Protein AF-A0A960Y9M5-F1 (afdb_monomer_lite)

pLDDT: mean 85.49, std 16.55, range [33.0, 98.75]

Sequence (368 aa):
DEAKAEQVAADAPTPAPTPEATPEPTPEPTPEPTPQPEPETDETADMLAEAVRQALADGDDARAEQSLAELVKHSPQHPAIPDLKLEQARRATNPMSAMPRYRSVVEDYPDSTAAPQALLELARLYFVQGNLTSTVSEARRVYERYPDAPQAAWARLLAGQAYAAMGRLTDASDAFAILVTTSADNDVVRRARVGLAEVRYQSKDPQGAAELYREVLEGEPEGIDLARVTYRLGQIHEELGDRAKAIRYYRTVAEKMADSFYAASAAERLNDLSRRREAIAAGMPDVTHGPDAAYTVRVGTFASDEARQMAGPYRDAGFQVRLVDGNDGRTQVLIGGFATDIQARFFAEELEKKFGRQVEVIRIEGTE

Structure (mmCIF, N/CA/C/O backbone):
data_AF-A0A960Y9M5-F1
#
_entry.id   AF-A0A960Y9M5-F1
#
loop_
_atom_site.group_PDB
_atom_site.id
_atom_site.type_symbol
_atom_site.label_atom_id
_atom_site.label_alt_id
_atom_site.label_comp_id
_atom_site.label_asym_id
_atom_site.label_entity_id
_atom_site.label_seq_id
_atom_site.pdbx_PDB_ins_code
_atom_site.Cartn_x
_atom_site.Cartn_y
_atom_site.Cartn_z
_atom_site.occupancy
_atom_site.B_iso_or_equiv
_atom_site.auth_seq_id
_atom_site.auth_comp_id
_atom_site.auth_asym_id
_atom_site.auth_atom_id
_atom_site.pdbx_PDB_model_num
ATOM 1 N N . ASP A 1 1 ? -37.655 -54.911 -45.819 1.00 44.59 1 ASP A N 1
ATOM 2 C CA . ASP A 1 1 ? -37.964 -54.863 -47.259 1.00 44.59 1 ASP A CA 1
ATOM 3 C C . ASP A 1 1 ? -36.778 -54.245 -47.979 1.00 44.59 1 ASP A C 1
ATOM 5 O O . ASP A 1 1 ? -36.705 -53.039 -48.134 1.00 44.59 1 ASP A O 1
ATOM 9 N N . GLU A 1 2 ? -35.673 -54.951 -48.208 1.00 35.22 2 GLU A N 1
ATOM 10 C CA . GLU A 1 2 ? -35.544 -56.165 -49.032 1.00 35.22 2 GLU A CA 1
ATOM 11 C C . GLU A 1 2 ? -36.312 -56.094 -50.363 1.00 35.22 2 GLU A C 1
ATOM 13 O O . GLU A 1 2 ? -37.496 -56.392 -50.439 1.00 35.22 2 GLU A O 1
ATOM 18 N N . ALA A 1 3 ? -35.562 -55.680 -51.390 1.00 39.19 3 ALA A N 1
ATOM 19 C CA . ALA A 1 3 ? -35.447 -56.295 -52.714 1.00 39.19 3 ALA A CA 1
ATOM 20 C C . ALA A 1 3 ? -36.712 -56.616 -53.539 1.00 39.19 3 ALA A C 1
ATOM 22 O O . ALA A 1 3 ? -37.441 -57.556 -53.240 1.00 39.19 3 ALA A O 1
ATOM 23 N N . LYS A 1 4 ? -36.811 -55.984 -54.722 1.00 43.72 4 LYS A N 1
ATOM 24 C CA . LYS A 1 4 ? -36.824 -56.624 -56.068 1.00 43.72 4 LYS A CA 1
ATOM 25 C C . LYS A 1 4 ? -37.030 -55.548 -57.149 1.00 43.72 4 LYS A C 1
ATOM 27 O O . LYS A 1 4 ? -37.883 -54.691 -56.977 1.00 43.72 4 LYS A O 1
ATOM 32 N N . ALA A 1 5 ? -36.103 -55.411 -58.106 1.00 40.41 5 ALA A N 1
ATOM 33 C CA . ALA A 1 5 ? -36.096 -56.052 -59.441 1.00 40.41 5 ALA A CA 1
ATOM 34 C C . ALA A 1 5 ? -37.179 -55.435 -60.359 1.00 40.41 5 ALA A C 1
ATOM 36 O O . ALA A 1 5 ? -38.310 -55.282 -59.932 1.00 40.41 5 ALA A O 1
ATOM 37 N N . GLU A 1 6 ? -36.912 -54.995 -61.591 1.00 41.22 6 GLU A N 1
ATOM 38 C CA . GLU A 1 6 ? -36.325 -55.761 -62.695 1.00 41.22 6 GLU A CA 1
ATOM 39 C C . GLU A 1 6 ? -36.004 -54.828 -63.894 1.00 41.22 6 GLU A C 1
ATOM 41 O O . GLU A 1 6 ? -36.698 -53.836 -64.092 1.00 41.22 6 GLU A O 1
ATOM 46 N N . GLN A 1 7 ? -34.931 -55.169 -64.629 1.00 40.16 7 GLN A N 1
ATOM 47 C CA . GLN A 1 7 ? -34.649 -55.094 -66.089 1.00 40.16 7 GLN A CA 1
ATOM 48 C C . GLN A 1 7 ? -35.415 -54.085 -66.987 1.00 40.16 7 GLN A C 1
ATOM 50 O O . GLN A 1 7 ? -36.614 -53.900 -66.866 1.00 40.16 7 GLN A O 1
ATOM 55 N N . VAL A 1 8 ? -34.782 -53.432 -67.975 1.00 42.69 8 VAL A N 1
ATOM 56 C CA . VAL A 1 8 ? -34.386 -54.012 -69.281 1.00 42.69 8 VAL A CA 1
ATOM 57 C C . VAL A 1 8 ? -33.241 -53.205 -69.928 1.00 42.69 8 VAL A C 1
ATOM 59 O O . VAL A 1 8 ? -33.215 -51.979 -69.886 1.00 42.69 8 VAL A O 1
ATOM 62 N N . ALA A 1 9 ? -32.305 -53.937 -70.537 1.00 39.09 9 ALA A N 1
ATOM 63 C CA . ALA A 1 9 ? -31.152 -53.482 -71.311 1.00 39.09 9 ALA A CA 1
ATOM 64 C C . ALA A 1 9 ? -31.502 -52.955 -72.719 1.00 39.09 9 ALA A C 1
ATOM 66 O O . ALA A 1 9 ? -32.400 -53.508 -73.345 1.00 39.09 9 ALA A O 1
ATOM 67 N N . ALA A 1 10 ? -30.719 -52.004 -73.253 1.00 39.16 10 ALA A N 1
ATOM 68 C CA . ALA A 1 10 ? -30.259 -51.985 -74.653 1.00 39.16 10 ALA A CA 1
ATOM 69 C C . ALA A 1 10 ? -29.257 -50.841 -74.931 1.00 39.16 10 ALA A C 1
ATOM 71 O O . ALA A 1 10 ? -29.382 -49.748 -74.392 1.00 39.16 10 ALA A O 1
ATOM 72 N N . ASP A 1 11 ? -28.329 -51.151 -75.837 1.00 41.75 11 ASP A N 1
ATOM 73 C CA . ASP A 1 11 ? -27.365 -50.322 -76.572 1.00 41.75 11 ASP A CA 1
ATOM 74 C C . ASP A 1 11 ? -26.154 -49.704 -75.856 1.00 41.75 11 ASP A C 1
ATOM 76 O O . ASP A 1 11 ? -26.197 -48.676 -75.184 1.00 41.75 11 ASP A O 1
ATOM 80 N N . ALA A 1 12 ? -25.008 -50.335 -76.128 1.00 43.75 12 ALA A N 1
ATOM 81 C CA . ALA A 1 12 ? -23.670 -49.828 -75.883 1.00 43.75 12 ALA A CA 1
ATOM 82 C C . ALA A 1 12 ? -23.122 -49.168 -77.164 1.00 43.75 12 ALA A C 1
ATOM 84 O O . ALA A 1 12 ? -23.098 -49.823 -78.208 1.00 43.75 12 ALA A O 1
ATOM 85 N N . PRO A 1 13 ? -22.605 -47.929 -77.107 1.00 48.12 13 PRO A N 1
ATOM 86 C CA . PRO A 1 13 ? -21.735 -47.399 -78.145 1.00 48.12 13 PRO A CA 1
ATOM 87 C C . PRO A 1 13 ? -20.260 -47.733 -77.855 1.00 48.12 13 PRO A C 1
ATOM 89 O O . PRO A 1 13 ? -19.776 -47.652 -76.727 1.00 48.12 13 PRO A O 1
ATOM 92 N N . THR A 1 14 ? -19.554 -48.125 -78.913 1.00 53.50 14 THR A N 1
ATOM 93 C CA . THR A 1 14 ? -18.119 -48.438 -78.986 1.00 53.50 14 THR A CA 1
ATOM 94 C C . THR A 1 14 ? -17.243 -47.293 -78.445 1.00 53.50 14 THR A C 1
ATOM 96 O O . THR A 1 14 ? -17.504 -46.137 -78.784 1.00 53.50 14 THR A O 1
ATOM 99 N N . PRO A 1 15 ? -16.182 -47.559 -77.654 1.00 51.28 15 PRO A N 1
ATOM 100 C CA . PRO A 1 15 ? -15.292 -46.502 -77.183 1.00 51.28 15 PRO A CA 1
ATOM 101 C C . PRO A 1 15 ? -14.432 -45.946 -78.331 1.00 51.28 15 PRO A C 1
ATOM 103 O O . PRO A 1 15 ? -13.831 -46.694 -79.102 1.00 51.28 15 PRO A O 1
ATOM 106 N N . ALA A 1 16 ? -14.387 -44.617 -78.428 1.00 56.53 16 ALA A N 1
ATOM 107 C CA . ALA A 1 16 ? -13.494 -43.861 -79.302 1.00 56.53 16 ALA A CA 1
ATOM 108 C C . ALA A 1 16 ? -12.012 -44.073 -78.910 1.00 56.53 16 ALA A C 1
ATOM 110 O O . ALA A 1 16 ? -11.733 -44.362 -77.742 1.00 56.53 16 ALA A O 1
ATOM 111 N N . PRO A 1 17 ? -11.053 -43.937 -79.848 1.00 54.16 17 PRO A N 1
ATOM 112 C CA . PRO A 1 17 ? -9.641 -44.192 -79.574 1.00 54.16 17 PRO A CA 1
ATOM 113 C C . PRO A 1 17 ? -9.082 -43.226 -78.521 1.00 54.16 17 PRO A C 1
ATOM 115 O O . PRO A 1 17 ? -9.292 -42.015 -78.586 1.00 54.16 17 PRO A O 1
ATOM 118 N N . THR A 1 18 ? -8.358 -43.785 -77.553 1.00 55.94 18 THR A N 1
ATOM 119 C CA . THR A 1 18 ? -7.622 -43.062 -76.511 1.00 55.94 18 THR A CA 1
ATOM 120 C C . THR A 1 18 ? -6.532 -42.187 -77.145 1.00 55.94 18 THR A C 1
ATOM 122 O O . THR A 1 18 ? -5.763 -42.707 -77.955 1.00 55.94 18 THR A O 1
ATOM 125 N N . PRO A 1 19 ? -6.426 -40.887 -76.808 1.00 54.31 19 PRO A N 1
ATOM 126 C CA . PRO A 1 19 ? -5.314 -40.070 -77.273 1.00 54.31 19 PRO A CA 1
ATOM 127 C C . PRO A 1 19 ? -4.007 -40.545 -76.624 1.00 54.31 19 PRO A C 1
ATOM 129 O O . PRO A 1 19 ? -3.951 -40.824 -75.427 1.00 54.31 19 PRO A O 1
ATOM 132 N N . GLU A 1 20 ? -2.969 -40.657 -77.447 1.00 56.97 20 GLU A N 1
ATOM 133 C CA . GLU A 1 20 ? -1.603 -41.014 -77.068 1.00 56.97 20 GLU A CA 1
ATOM 134 C C . GLU A 1 20 ? -1.077 -40.038 -75.999 1.00 56.97 20 GLU A C 1
ATOM 136 O O . GLU A 1 20 ? -1.192 -38.817 -76.146 1.00 56.97 20 GLU A O 1
ATOM 141 N N . ALA A 1 21 ? -0.536 -40.566 -74.898 1.00 53.38 21 ALA A N 1
ATOM 142 C CA . ALA A 1 21 ? -0.008 -39.754 -73.808 1.00 53.38 21 ALA A CA 1
ATOM 143 C C . ALA A 1 21 ? 1.193 -38.932 -74.300 1.00 53.38 21 ALA A C 1
ATOM 145 O O . ALA A 1 21 ? 2.220 -39.476 -74.703 1.00 53.38 21 ALA A O 1
ATOM 146 N N . THR A 1 22 ? 1.060 -37.607 -74.254 1.00 57.53 22 THR A N 1
ATOM 147 C CA . THR A 1 22 ? 2.191 -36.687 -74.419 1.00 57.53 22 THR A CA 1
ATOM 148 C C . THR A 1 22 ? 3.117 -36.857 -73.207 1.00 57.53 22 THR A C 1
ATOM 150 O O . THR A 1 22 ? 2.601 -36.895 -72.089 1.00 57.53 22 THR A O 1
ATOM 153 N N . PRO A 1 23 ? 4.447 -36.985 -73.373 1.00 60.41 23 PRO A N 1
ATOM 154 C CA . PRO A 1 23 ? 5.352 -37.095 -72.233 1.00 60.41 23 PRO A CA 1
ATOM 155 C C . PRO A 1 23 ? 5.246 -35.837 -71.361 1.00 60.41 23 PRO A C 1
ATOM 157 O O . PRO A 1 23 ? 5.376 -34.720 -71.864 1.00 60.41 23 PRO A O 1
ATOM 160 N N . GLU A 1 24 ? 4.984 -36.022 -70.064 1.00 63.72 24 GLU A N 1
ATOM 161 C CA . GLU A 1 24 ? 5.034 -34.937 -69.081 1.00 63.72 24 GLU A CA 1
ATOM 162 C C . GLU A 1 24 ? 6.442 -34.316 -69.074 1.00 63.72 24 GLU A C 1
ATOM 164 O O . GLU A 1 24 ? 7.435 -35.050 -69.148 1.00 63.72 24 GLU A O 1
ATOM 169 N N . PRO A 1 25 ? 6.567 -32.979 -69.005 1.00 59.94 25 PRO A N 1
ATOM 170 C CA . PRO A 1 25 ? 7.868 -32.346 -68.867 1.00 59.94 25 PRO A CA 1
ATOM 171 C C . PRO A 1 25 ? 8.505 -32.787 -67.545 1.00 59.94 25 PRO A C 1
ATOM 173 O O . PRO A 1 25 ? 7.891 -32.686 -66.483 1.00 59.94 25 PRO A O 1
ATOM 176 N N . THR A 1 26 ? 9.747 -33.268 -67.613 1.00 63.81 26 THR A N 1
ATOM 177 C CA . THR A 1 26 ? 10.593 -33.509 -66.440 1.00 63.81 26 THR A CA 1
ATOM 178 C C . THR A 1 26 ? 10.565 -32.264 -65.545 1.00 63.81 26 THR A C 1
ATOM 180 O O . THR A 1 26 ? 10.843 -31.180 -66.063 1.00 63.81 26 THR A O 1
ATOM 183 N N . PRO A 1 27 ? 10.240 -32.369 -64.240 1.00 63.16 27 PRO A N 1
ATOM 184 C CA . PRO A 1 27 ? 10.286 -31.212 -63.357 1.00 63.16 27 PRO A CA 1
ATOM 185 C C . PRO A 1 27 ? 11.715 -30.664 -63.347 1.00 63.16 27 PRO A C 1
ATOM 187 O O . PRO A 1 27 ? 12.664 -31.389 -63.034 1.00 63.16 27 PRO A O 1
ATOM 190 N N . GLU A 1 28 ? 11.875 -29.397 -63.734 1.00 67.62 28 GLU A N 1
ATOM 191 C CA . GLU A 1 28 ? 13.124 -28.673 -63.515 1.00 67.62 28 GLU A CA 1
ATOM 192 C C . GLU A 1 28 ? 13.454 -28.715 -62.015 1.00 67.62 28 GLU A C 1
ATOM 194 O O . GLU A 1 28 ? 12.537 -28.652 -61.188 1.00 67.62 28 GLU A O 1
ATOM 199 N N . PRO A 1 29 ? 14.736 -28.854 -61.630 1.00 63.75 29 PRO A N 1
ATOM 200 C CA . PRO A 1 29 ? 15.110 -28.799 -60.227 1.00 63.75 29 PRO A CA 1
ATOM 201 C C . PRO A 1 29 ? 14.625 -27.470 -59.644 1.00 63.75 29 PRO A C 1
ATOM 203 O O . PRO A 1 29 ? 15.018 -26.403 -60.117 1.00 63.75 29 PRO A O 1
ATOM 206 N N . THR A 1 30 ? 13.765 -27.537 -58.624 1.00 61.62 30 THR A N 1
ATOM 207 C CA . THR A 1 30 ? 13.417 -26.369 -57.813 1.00 61.62 30 THR A CA 1
ATOM 208 C C . THR A 1 30 ? 14.730 -25.730 -57.364 1.00 61.62 30 THR A C 1
ATOM 210 O O . THR A 1 30 ? 15.549 -26.447 -56.780 1.00 61.62 30 THR A O 1
ATOM 213 N N . PRO A 1 31 ? 14.979 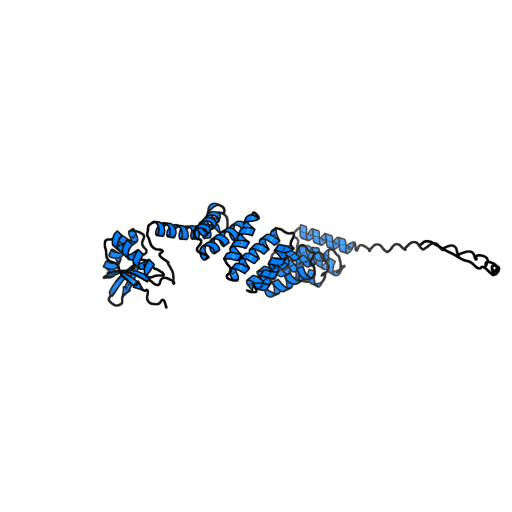-24.438 -57.649 1.00 64.75 31 PRO A N 1
ATOM 214 C CA . PRO A 1 31 ? 16.184 -23.785 -57.163 1.00 64.75 31 PRO A CA 1
ATOM 215 C C . PRO A 1 31 ? 16.234 -23.960 -55.645 1.00 64.75 31 PRO A C 1
ATOM 217 O O . PRO A 1 31 ? 15.231 -23.721 -54.966 1.00 64.75 31 PRO A O 1
ATOM 220 N N . GLU A 1 32 ? 17.372 -24.426 -55.119 1.00 63.28 32 GLU A N 1
ATOM 221 C CA . GLU A 1 32 ? 17.613 -24.398 -53.676 1.00 63.28 32 GLU A CA 1
ATOM 222 C C . GLU A 1 32 ? 17.278 -22.987 -53.175 1.00 63.28 32 GLU A C 1
ATOM 224 O O . GLU A 1 32 ? 17.631 -22.014 -53.855 1.00 63.28 32 GLU A O 1
ATOM 229 N N . PRO A 1 33 ? 16.558 -22.841 -52.044 1.00 59.78 33 PRO A N 1
ATOM 230 C CA . PRO A 1 33 ? 16.305 -21.524 -51.492 1.00 59.78 33 PRO A CA 1
ATOM 231 C C . PRO A 1 33 ? 17.657 -20.839 -51.324 1.00 59.78 33 PRO A C 1
ATOM 233 O O . PRO A 1 33 ? 18.518 -21.338 -50.599 1.00 59.78 33 PRO A O 1
ATOM 236 N N . THR A 1 34 ? 17.854 -19.727 -52.036 1.00 60.41 34 THR A N 1
ATOM 237 C CA . THR A 1 34 ? 19.015 -18.862 -51.842 1.00 60.41 34 THR A CA 1
ATOM 238 C C . THR A 1 34 ? 19.164 -18.660 -50.338 1.00 60.41 34 THR A C 1
ATOM 240 O O . THR A 1 34 ? 18.163 -18.278 -49.718 1.00 60.41 34 THR A O 1
ATOM 243 N N . PRO A 1 35 ? 20.335 -18.944 -49.732 1.00 56.09 35 PRO A N 1
ATOM 244 C CA . PRO A 1 35 ? 20.528 -18.701 -48.313 1.00 56.09 35 PRO A CA 1
ATOM 245 C C . PRO A 1 35 ? 20.109 -17.260 -48.040 1.00 56.09 35 PRO A C 1
ATOM 247 O O . PRO A 1 35 ? 20.641 -16.320 -48.636 1.00 56.09 35 PRO A O 1
ATOM 250 N N . GLN A 1 36 ? 19.069 -17.103 -47.222 1.00 50.44 36 GLN A N 1
ATOM 251 C CA . GLN A 1 36 ? 18.664 -15.800 -46.729 1.00 50.44 36 GLN A CA 1
ATOM 252 C C . GLN A 1 36 ? 19.907 -15.225 -46.037 1.00 50.44 36 GLN A C 1
ATOM 254 O O . GLN A 1 36 ? 20.518 -15.968 -45.265 1.00 50.44 36 GLN A O 1
ATOM 259 N N . PRO A 1 37 ? 20.345 -13.991 -46.352 1.00 47.44 37 PRO A N 1
ATOM 260 C CA . PRO A 1 37 ? 21.525 -13.427 -45.711 1.00 47.44 37 PRO A CA 1
ATOM 261 C C . PRO A 1 37 ? 21.344 -13.557 -44.198 1.00 47.44 37 PRO A C 1
ATOM 263 O O . PRO A 1 37 ? 20.316 -13.127 -43.665 1.00 47.44 37 PRO A O 1
ATOM 266 N N . GLU A 1 38 ? 22.295 -14.219 -43.531 1.00 51.62 38 GLU A N 1
ATOM 267 C CA . GLU A 1 38 ? 22.387 -14.176 -42.073 1.00 51.62 38 GLU A CA 1
ATOM 268 C C . GLU A 1 38 ? 22.340 -12.693 -41.673 1.00 51.62 38 GLU A C 1
ATOM 270 O O . GLU A 1 38 ? 22.947 -11.875 -42.374 1.00 51.62 38 GLU A O 1
ATOM 275 N N . PRO A 1 39 ? 21.573 -12.301 -40.638 1.00 53.56 39 PRO A N 1
ATOM 276 C CA . PRO A 1 39 ? 21.561 -10.910 -40.211 1.00 53.56 39 PRO A CA 1
ATOM 277 C C . PRO A 1 39 ? 23.010 -10.508 -39.936 1.00 53.56 39 PRO A C 1
ATOM 279 O O . PRO A 1 39 ? 23.647 -11.117 -39.079 1.00 53.56 39 PRO A O 1
ATOM 282 N N . GLU A 1 40 ? 23.542 -9.547 -40.699 1.00 55.56 40 GLU A N 1
ATOM 283 C CA . GLU A 1 40 ? 24.878 -9.009 -40.456 1.00 55.56 40 GLU A CA 1
ATOM 284 C C . GLU A 1 40 ? 24.903 -8.528 -39.003 1.00 55.56 40 GLU A C 1
ATOM 286 O O . GLU A 1 40 ? 24.218 -7.569 -38.641 1.00 55.56 40 GLU A O 1
ATOM 291 N N . THR A 1 41 ? 25.619 -9.253 -38.143 1.00 61.84 41 THR A N 1
ATOM 292 C CA . THR A 1 41 ? 25.854 -8.829 -36.769 1.00 61.84 41 THR A CA 1
ATOM 293 C C . THR A 1 41 ? 26.652 -7.542 -36.850 1.00 61.84 41 THR A C 1
ATOM 295 O O . THR A 1 41 ? 27.764 -7.532 -37.380 1.00 61.84 41 THR A O 1
ATOM 298 N N . ASP A 1 42 ? 26.073 -6.445 -36.372 1.00 84.00 42 ASP A N 1
ATOM 299 C CA . ASP A 1 42 ? 26.777 -5.177 -36.246 1.00 84.00 42 ASP A CA 1
ATOM 300 C C . ASP A 1 42 ? 27.792 -5.320 -35.106 1.00 84.00 42 ASP A C 1
ATOM 302 O O . ASP A 1 42 ? 27.546 -4.906 -33.975 1.00 84.00 42 ASP A O 1
ATOM 306 N N . GLU A 1 43 ? 28.932 -5.954 -35.404 1.00 87.06 43 GLU A N 1
ATOM 307 C CA . GLU A 1 43 ? 29.991 -6.271 -34.436 1.00 87.06 43 GLU A CA 1
ATOM 308 C C . GLU A 1 43 ? 30.425 -5.022 -33.654 1.00 87.06 43 GLU A C 1
ATOM 310 O O . GLU A 1 43 ? 30.803 -5.098 -32.486 1.00 87.06 43 GLU A O 1
ATOM 315 N N . THR A 1 44 ? 30.329 -3.844 -34.282 1.00 90.38 44 THR A N 1
ATOM 316 C CA . THR A 1 44 ? 30.624 -2.564 -33.632 1.00 90.38 44 THR A CA 1
ATOM 317 C C . THR A 1 44 ? 29.557 -2.201 -32.598 1.00 90.38 44 THR A C 1
ATOM 319 O O . THR A 1 44 ? 29.910 -1.813 -31.483 1.00 90.38 44 THR A O 1
ATOM 322 N N . ALA A 1 45 ? 28.269 -2.356 -32.915 1.00 93.00 45 ALA A N 1
ATOM 323 C CA . ALA A 1 45 ? 27.189 -2.164 -31.947 1.00 93.00 45 ALA A CA 1
ATOM 324 C C . ALA A 1 45 ? 27.260 -3.168 -30.785 1.00 93.00 45 ALA A C 1
ATOM 326 O O . ALA A 1 45 ? 27.079 -2.776 -29.631 1.00 93.00 45 ALA A O 1
ATOM 327 N N . ASP A 1 46 ? 27.597 -4.429 -31.058 1.00 94.56 46 ASP A N 1
ATOM 328 C CA . ASP A 1 46 ? 27.752 -5.452 -30.020 1.00 94.56 46 ASP A CA 1
ATOM 329 C C . ASP A 1 46 ? 28.913 -5.129 -29.065 1.00 94.56 46 ASP A C 1
ATOM 331 O O . ASP A 1 46 ? 28.760 -5.213 -27.841 1.00 94.56 46 ASP A O 1
ATOM 335 N N . MET A 1 47 ? 30.056 -4.675 -29.598 1.00 94.31 47 MET A N 1
ATOM 336 C CA . MET A 1 47 ? 31.177 -4.193 -28.781 1.00 94.31 47 MET A CA 1
ATOM 337 C C . MET A 1 47 ? 30.796 -2.974 -27.935 1.00 94.31 47 MET A C 1
ATOM 339 O O . MET A 1 47 ? 31.160 -2.903 -26.761 1.00 94.31 47 MET A O 1
ATOM 343 N N . LEU A 1 48 ? 30.055 -2.017 -28.504 1.00 95.88 48 LEU A N 1
ATOM 344 C CA . LEU A 1 48 ? 29.574 -0.850 -27.764 1.00 95.88 48 LEU A CA 1
ATOM 345 C C . LEU A 1 48 ? 28.602 -1.261 -26.651 1.00 95.88 48 LEU A C 1
ATOM 347 O O . LEU A 1 48 ? 28.710 -0.757 -25.534 1.00 95.88 48 LEU A O 1
ATOM 351 N N . ALA A 1 49 ? 27.697 -2.209 -26.908 1.00 96.69 49 ALA A N 1
ATOM 352 C CA . ALA A 1 49 ? 26.797 -2.748 -25.893 1.00 96.69 49 ALA A CA 1
ATOM 353 C C . ALA A 1 49 ? 27.567 -3.414 -24.742 1.00 96.69 49 ALA A C 1
ATOM 355 O O . ALA A 1 49 ? 27.233 -3.192 -23.577 1.00 96.69 49 ALA A O 1
ATOM 356 N N . GLU A 1 50 ? 28.622 -4.174 -25.043 1.00 96.94 50 GLU A N 1
ATOM 357 C CA . GLU A 1 50 ? 29.474 -4.777 -24.014 1.00 96.94 50 GLU A CA 1
ATOM 358 C C . GLU A 1 50 ? 30.265 -3.730 -23.222 1.00 96.94 50 GLU A C 1
ATOM 360 O O . GLU A 1 50 ? 30.334 -3.806 -21.994 1.00 96.94 50 GLU A O 1
ATOM 365 N N . ALA A 1 51 ? 30.775 -2.689 -23.885 1.00 97.00 51 ALA A N 1
ATOM 366 C CA . ALA A 1 51 ? 31.435 -1.574 -23.211 1.00 97.00 51 ALA A CA 1
ATOM 367 C C . ALA A 1 51 ? 30.500 -0.866 -22.211 1.00 97.00 51 ALA A C 1
ATOM 369 O O . ALA A 1 51 ? 30.934 -0.507 -21.111 1.00 97.00 51 ALA A O 1
ATOM 370 N N . VAL A 1 52 ? 29.208 -0.718 -22.547 1.00 97.25 52 VAL A N 1
ATOM 371 C CA . VAL A 1 52 ? 28.195 -0.206 -21.607 1.00 97.25 52 VAL A CA 1
ATOM 372 C C . VAL A 1 52 ? 28.058 -1.135 -20.403 1.00 97.25 52 VAL A C 1
ATOM 374 O O . VAL A 1 52 ? 28.150 -0.658 -19.272 1.00 97.25 52 VAL A O 1
ATOM 377 N N . ARG A 1 53 ? 27.882 -2.449 -20.612 1.00 96.75 53 ARG A N 1
ATOM 378 C CA . ARG A 1 53 ? 27.750 -3.425 -19.510 1.00 96.75 53 ARG A CA 1
ATOM 379 C C . ARG A 1 53 ? 28.958 -3.391 -18.583 1.00 96.75 53 ARG A C 1
ATOM 381 O O . ARG A 1 53 ? 28.795 -3.331 -17.366 1.00 96.75 53 ARG A O 1
ATOM 388 N N . GLN A 1 54 ? 30.162 -3.360 -19.147 1.00 97.19 54 GLN A N 1
ATOM 389 C CA . GLN A 1 54 ? 31.395 -3.297 -18.372 1.00 97.19 54 GLN A CA 1
ATOM 390 C C . GLN A 1 54 ? 31.495 -1.993 -17.569 1.00 97.19 54 GLN A C 1
ATOM 392 O O . GLN A 1 54 ? 31.878 -2.004 -16.404 1.00 97.19 54 GLN A O 1
ATOM 397 N N . ALA A 1 55 ? 31.132 -0.851 -18.157 1.00 96.56 55 ALA A N 1
ATOM 398 C CA . ALA A 1 55 ? 31.074 0.425 -17.443 1.00 96.56 55 ALA A CA 1
ATOM 399 C C . ALA A 1 55 ? 30.072 0.421 -16.280 1.00 96.56 55 ALA A C 1
ATOM 401 O O . ALA A 1 55 ? 30.408 0.876 -15.186 1.00 96.56 55 ALA A O 1
ATOM 402 N N . LEU A 1 56 ? 28.883 -0.154 -16.482 1.00 94.44 56 LEU A N 1
ATOM 403 C CA . LEU A 1 56 ? 27.905 -0.338 -15.411 1.00 94.44 56 LEU A CA 1
ATOM 404 C C . LEU A 1 56 ? 28.470 -1.260 -14.316 1.00 94.44 56 LEU A C 1
ATOM 406 O O . LEU A 1 56 ? 28.406 -0.918 -13.135 1.00 94.44 56 LEU A O 1
ATOM 410 N N . ALA A 1 57 ? 29.095 -2.383 -14.670 1.00 95.12 57 ALA A N 1
ATOM 411 C CA . ALA A 1 57 ? 29.717 -3.287 -13.699 1.00 95.12 57 ALA A CA 1
ATOM 412 C C . ALA A 1 57 ? 30.802 -2.592 -12.851 1.00 95.12 57 ALA A C 1
ATOM 414 O O . ALA A 1 57 ? 30.837 -2.773 -11.634 1.00 95.12 57 ALA A O 1
ATOM 415 N N . ASP A 1 58 ? 31.614 -1.736 -13.473 1.00 94.88 58 ASP A N 1
ATOM 416 C CA . ASP A 1 58 ? 32.702 -1.001 -12.816 1.00 94.88 58 ASP A CA 1
ATOM 417 C C . ASP A 1 58 ? 32.219 0.171 -11.940 1.00 94.88 58 ASP A C 1
ATOM 419 O O . ASP A 1 58 ? 33.004 0.744 -11.182 1.00 94.88 58 ASP A O 1
ATOM 423 N N . GLY A 1 59 ? 30.941 0.556 -12.021 1.00 93.00 59 GLY A N 1
ATOM 424 C CA . GLY A 1 59 ? 30.448 1.755 -11.335 1.00 93.00 59 GLY A CA 1
ATOM 425 C C . GLY A 1 59 ? 30.767 3.068 -12.046 1.00 93.00 59 GLY A C 1
ATOM 426 O O . GLY A 1 59 ? 30.550 4.133 -11.472 1.00 93.00 59 GLY A O 1
ATOM 427 N N . ASP A 1 60 ? 31.260 3.005 -13.282 1.00 95.44 60 ASP A N 1
ATOM 428 C CA . ASP A 1 60 ? 31.599 4.173 -14.089 1.00 95.44 60 ASP A CA 1
ATOM 429 C C . ASP A 1 60 ? 30.390 4.609 -14.930 1.00 95.44 60 ASP A C 1
ATOM 431 O O . ASP A 1 60 ? 30.285 4.343 -16.132 1.00 95.44 60 ASP A O 1
ATOM 435 N N . ASP A 1 61 ? 29.444 5.286 -14.273 1.00 91.00 61 ASP A N 1
ATOM 436 C CA . ASP A 1 61 ? 28.203 5.745 -14.907 1.00 91.00 61 ASP A CA 1
ATOM 437 C C . ASP A 1 61 ? 28.462 6.747 -16.053 1.00 91.00 61 ASP A C 1
ATOM 439 O O . ASP A 1 61 ? 27.659 6.842 -16.984 1.00 91.00 61 ASP A O 1
ATOM 443 N N . ALA A 1 62 ? 29.585 7.477 -16.017 1.00 93.38 62 ALA A N 1
ATOM 444 C CA . ALA A 1 62 ? 29.966 8.425 -17.063 1.00 93.38 62 ALA A CA 1
ATOM 445 C C . ALA A 1 62 ? 30.412 7.699 -18.338 1.00 93.38 62 ALA A C 1
ATOM 447 O O . ALA A 1 62 ? 29.942 8.024 -19.432 1.00 93.38 62 ALA A O 1
ATOM 448 N N . ARG A 1 63 ? 31.267 6.677 -18.201 1.00 95.69 63 ARG A N 1
ATOM 449 C CA . ARG A 1 63 ? 31.671 5.821 -19.325 1.00 95.69 63 ARG A CA 1
ATOM 450 C C . ARG A 1 63 ? 30.488 5.033 -19.886 1.00 95.69 63 ARG A C 1
ATOM 452 O O . ARG A 1 63 ? 30.392 4.874 -21.105 1.00 95.69 63 ARG A O 1
ATOM 459 N N . ALA A 1 64 ? 29.576 4.581 -19.023 1.00 95.25 64 ALA A N 1
ATOM 460 C CA . ALA A 1 64 ? 28.357 3.891 -19.440 1.00 95.25 64 ALA A CA 1
ATOM 461 C C . ALA A 1 64 ? 27.459 4.801 -20.289 1.00 95.25 64 ALA A C 1
ATOM 463 O O . ALA A 1 64 ? 27.032 4.396 -21.367 1.00 95.25 64 ALA A O 1
ATOM 464 N N . GLU A 1 65 ? 27.229 6.045 -19.849 1.00 93.56 65 GLU A N 1
ATOM 465 C CA . GLU A 1 65 ? 26.445 7.033 -20.601 1.00 93.56 65 GLU A CA 1
ATOM 466 C C . GLU A 1 65 ? 27.071 7.327 -21.968 1.00 93.56 65 GLU A C 1
ATOM 468 O O . GLU A 1 65 ? 26.372 7.321 -22.979 1.00 93.56 65 GLU A O 1
ATOM 473 N N . GLN A 1 66 ? 28.389 7.546 -22.016 1.00 95.31 66 GLN A N 1
ATOM 474 C CA . GLN A 1 66 ? 29.091 7.822 -23.269 1.00 95.31 66 GLN A CA 1
ATOM 475 C C . GLN A 1 66 ? 28.964 6.657 -24.258 1.00 95.31 66 GLN A C 1
ATOM 477 O O . GLN A 1 66 ? 28.600 6.871 -25.415 1.00 95.31 66 GLN A O 1
ATOM 482 N N . SER A 1 67 ? 29.226 5.432 -23.797 1.00 96.44 67 SER A N 1
ATOM 483 C CA . SER A 1 67 ? 29.184 4.231 -24.643 1.00 96.44 67 SER A CA 1
ATOM 484 C C . SER A 1 67 ? 27.758 3.933 -25.116 1.00 96.44 67 SER A C 1
ATOM 486 O O . SER A 1 67 ? 27.549 3.539 -26.261 1.00 96.44 67 SER A O 1
ATOM 488 N N . LEU A 1 68 ? 26.753 4.185 -24.269 1.00 95.81 68 LEU A N 1
ATOM 489 C CA . LEU A 1 68 ? 25.347 3.993 -24.619 1.00 95.81 68 LEU A CA 1
ATOM 490 C C . LEU A 1 68 ? 24.880 5.041 -25.632 1.00 95.81 68 LEU A C 1
ATOM 492 O O . LEU A 1 68 ? 24.146 4.708 -26.558 1.00 95.81 68 LEU A O 1
ATOM 496 N N . ALA A 1 69 ? 25.318 6.294 -25.495 1.00 96.00 69 ALA A N 1
ATOM 497 C CA . ALA A 1 69 ? 25.028 7.341 -26.469 1.00 96.00 69 ALA A CA 1
ATOM 498 C C . ALA A 1 69 ? 25.648 7.032 -27.842 1.00 96.00 69 ALA A C 1
ATOM 500 O O . ALA A 1 69 ? 25.017 7.275 -28.872 1.00 96.00 69 ALA A O 1
ATOM 501 N N . GLU A 1 70 ? 26.859 6.471 -27.865 1.00 96.19 70 GLU A N 1
ATOM 502 C CA . GLU A 1 70 ? 27.514 6.021 -29.094 1.00 96.19 70 GLU A CA 1
ATOM 503 C C . GLU A 1 70 ? 26.786 4.827 -29.723 1.00 96.19 70 GLU A C 1
ATOM 505 O O . GLU A 1 70 ? 26.488 4.866 -30.917 1.00 96.19 70 GLU A O 1
ATOM 510 N N . LEU A 1 71 ? 26.384 3.837 -28.916 1.00 96.31 71 LEU A N 1
ATOM 511 C CA . LEU A 1 71 ? 25.559 2.712 -29.361 1.00 96.31 71 LEU A CA 1
ATOM 512 C C . LEU A 1 71 ? 24.239 3.183 -29.978 1.00 96.31 71 LEU A C 1
ATOM 514 O O . LEU A 1 71 ? 23.903 2.784 -31.087 1.00 96.31 71 LEU A O 1
ATOM 518 N N . VAL A 1 72 ? 23.507 4.064 -29.292 1.00 95.81 72 VAL A N 1
ATOM 519 C CA . VAL A 1 72 ? 22.231 4.608 -29.784 1.00 95.81 72 VAL A CA 1
ATOM 520 C C . VAL A 1 72 ? 22.428 5.391 -31.082 1.00 95.81 72 VAL A C 1
ATOM 522 O O . VAL A 1 72 ? 21.557 5.362 -31.944 1.00 95.81 72 VAL A O 1
ATOM 525 N N . LYS A 1 73 ? 23.554 6.093 -31.247 1.00 95.75 73 LYS A N 1
ATOM 526 C CA . LYS A 1 73 ? 23.864 6.835 -32.475 1.00 95.75 73 LYS A CA 1
ATOM 527 C C . LYS A 1 73 ? 24.199 5.907 -33.645 1.00 95.75 73 LYS A C 1
ATOM 529 O O . LYS A 1 73 ? 23.809 6.211 -34.770 1.00 95.75 73 LYS A O 1
ATOM 534 N N . HIS A 1 74 ? 24.949 4.837 -33.389 1.00 94.88 74 HIS A N 1
ATOM 535 C CA . HIS A 1 74 ? 25.405 3.887 -34.408 1.00 94.88 74 HIS A CA 1
ATOM 536 C C . HIS A 1 74 ? 24.297 2.909 -34.811 1.00 94.88 74 HIS A C 1
ATOM 538 O O . HIS A 1 74 ? 24.034 2.734 -35.996 1.00 94.88 74 HIS A O 1
ATOM 544 N N . SER A 1 75 ? 23.587 2.349 -33.829 1.00 94.19 75 SER A N 1
ATOM 545 C CA . SER A 1 75 ? 22.533 1.352 -34.028 1.00 94.19 75 SER A CA 1
ATOM 546 C C . SER A 1 75 ? 21.331 1.610 -33.100 1.00 94.19 75 SER A C 1
ATOM 548 O O . SER A 1 75 ? 21.156 0.932 -32.088 1.00 94.19 75 SER A O 1
ATOM 550 N N . PRO A 1 76 ? 20.454 2.586 -33.423 1.00 93.81 76 PRO A N 1
ATOM 551 C CA . PRO A 1 76 ? 19.345 2.991 -32.554 1.00 93.81 76 PRO A CA 1
ATOM 552 C C . PRO A 1 76 ? 18.314 1.897 -32.256 1.00 93.81 76 PRO A C 1
ATOM 554 O O . PRO A 1 76 ? 17.534 2.057 -31.334 1.00 93.81 76 PRO A O 1
ATOM 557 N N . GLN A 1 77 ? 18.254 0.822 -33.045 1.00 93.19 77 GLN A N 1
ATOM 558 C CA . GLN A 1 77 ? 17.314 -0.293 -32.849 1.00 93.19 77 GLN A CA 1
ATOM 559 C C . GLN A 1 77 ? 17.998 -1.533 -32.262 1.00 93.19 77 GLN A C 1
ATOM 561 O O . GLN A 1 77 ? 17.424 -2.621 -32.258 1.00 93.19 77 GLN A O 1
ATOM 566 N N . HIS A 1 78 ? 19.233 -1.386 -31.777 1.00 94.44 78 HIS A N 1
ATOM 567 C CA . HIS A 1 78 ? 19.984 -2.493 -31.213 1.00 94.44 78 HIS A CA 1
ATOM 568 C C . HIS A 1 78 ? 19.236 -3.114 -30.014 1.00 94.44 78 HIS A C 1
ATOM 570 O O . HIS A 1 78 ? 18.876 -2.393 -29.074 1.00 94.44 78 HIS A O 1
ATOM 576 N N . PRO A 1 79 ? 19.034 -4.446 -29.987 1.00 93.94 79 PRO A N 1
ATOM 577 C CA . PRO A 1 79 ? 18.141 -5.110 -29.032 1.00 93.94 79 PRO A CA 1
ATOM 578 C C . PRO A 1 79 ? 18.580 -4.979 -27.569 1.00 93.94 79 PRO A C 1
ATOM 580 O O . PRO A 1 79 ? 17.751 -5.105 -26.676 1.00 93.94 79 PRO A O 1
ATOM 583 N N . ALA A 1 80 ? 19.860 -4.692 -27.305 1.00 95.75 80 ALA A N 1
ATOM 584 C CA . ALA A 1 80 ? 20.358 -4.480 -25.944 1.00 95.75 80 ALA A CA 1
ATOM 585 C C . ALA A 1 80 ? 20.037 -3.087 -25.367 1.00 95.75 80 ALA A C 1
ATOM 587 O O . ALA A 1 80 ? 20.066 -2.918 -24.150 1.00 95.75 80 ALA A O 1
ATOM 588 N N . ILE A 1 81 ? 19.747 -2.076 -26.198 1.00 97.00 81 ILE A N 1
ATOM 589 C CA . ILE A 1 81 ? 19.560 -0.692 -25.724 1.00 97.00 81 ILE A CA 1
ATOM 590 C C . ILE A 1 81 ? 18.471 -0.565 -24.643 1.00 97.00 81 ILE A C 1
ATOM 592 O O . ILE A 1 81 ? 18.732 0.113 -23.644 1.00 97.00 81 ILE A O 1
ATOM 596 N N . PRO A 1 82 ? 17.275 -1.173 -24.781 1.00 97.50 82 PRO A N 1
ATOM 597 C CA . PRO A 1 82 ? 16.212 -1.034 -23.788 1.00 97.50 82 PRO A CA 1
ATOM 598 C C . PRO A 1 82 ? 16.636 -1.520 -22.398 1.00 97.50 82 PRO A C 1
ATOM 600 O O . PRO A 1 82 ? 16.406 -0.824 -21.407 1.00 97.50 82 PRO A O 1
ATOM 603 N N . ASP A 1 83 ? 17.304 -2.674 -22.333 1.00 97.00 83 ASP A N 1
ATOM 604 C CA . ASP A 1 83 ? 17.775 -3.267 -21.079 1.00 97.00 83 ASP A CA 1
ATOM 605 C C . ASP A 1 83 ? 18.916 -2.448 -20.462 1.00 97.00 83 ASP A C 1
ATOM 607 O O . ASP A 1 83 ? 18.900 -2.183 -19.259 1.00 97.00 83 ASP A O 1
ATOM 611 N N . LEU A 1 84 ? 19.856 -1.957 -21.278 1.00 96.75 84 LEU A N 1
ATOM 612 C CA . LEU A 1 84 ? 20.952 -1.098 -20.812 1.00 96.75 84 LEU A CA 1
ATOM 613 C C . LEU A 1 84 ? 20.433 0.236 -20.255 1.00 96.75 84 LEU A C 1
ATOM 615 O O . LEU A 1 84 ? 20.853 0.675 -19.183 1.00 96.75 84 LEU A O 1
ATOM 619 N N . LYS A 1 85 ? 19.470 0.865 -20.942 1.00 96.06 85 LYS A N 1
ATOM 620 C CA . LYS A 1 85 ? 18.793 2.079 -20.458 1.00 96.06 85 LYS A CA 1
ATOM 621 C C . LYS A 1 85 ? 18.067 1.823 -19.135 1.00 96.06 85 LYS A C 1
ATOM 623 O O . LYS A 1 85 ? 18.113 2.671 -18.241 1.00 96.06 85 LYS A O 1
ATOM 628 N N . LEU A 1 86 ? 17.393 0.677 -19.005 1.00 96.31 86 LEU A N 1
ATOM 629 C CA . LEU A 1 86 ? 16.690 0.276 -17.785 1.00 96.31 86 LEU A CA 1
ATOM 630 C C . LEU A 1 86 ? 17.663 0.051 -16.618 1.00 96.31 86 LEU A C 1
ATOM 632 O O . LEU A 1 86 ? 17.406 0.520 -15.508 1.00 96.31 86 LEU A O 1
ATOM 636 N N . GLU A 1 87 ? 18.775 -0.644 -16.852 1.00 94.38 87 GLU A N 1
ATOM 637 C CA . GLU A 1 87 ? 19.802 -0.885 -15.839 1.00 94.38 87 GLU A CA 1
ATOM 638 C C . GLU A 1 87 ? 20.426 0.426 -15.359 1.00 94.38 87 GLU A C 1
ATOM 640 O O . GLU A 1 87 ? 20.473 0.692 -14.157 1.00 94.38 87 GLU A O 1
ATOM 645 N N . GLN A 1 88 ? 20.818 1.295 -16.287 1.00 92.31 88 GLN A N 1
ATOM 646 C CA . GLN A 1 88 ? 21.377 2.595 -15.946 1.00 92.31 88 GLN A CA 1
ATOM 647 C C . GLN A 1 88 ? 20.384 3.456 -15.147 1.00 92.31 88 GLN A C 1
ATOM 649 O O . GLN A 1 88 ? 20.757 4.114 -14.175 1.00 92.31 88 GLN A O 1
ATOM 654 N N . ALA A 1 89 ? 19.098 3.424 -15.509 1.00 94.12 89 ALA A N 1
ATOM 655 C CA . ALA A 1 89 ? 18.044 4.124 -14.781 1.00 94.12 89 ALA A CA 1
ATOM 656 C C . ALA A 1 89 ? 17.912 3.636 -13.325 1.00 94.12 89 ALA A C 1
ATOM 658 O O . ALA A 1 89 ? 17.744 4.452 -12.419 1.00 94.12 89 ALA A O 1
ATOM 659 N N . ARG A 1 90 ? 18.053 2.329 -13.075 1.00 92.44 90 ARG A N 1
ATOM 660 C CA . ARG A 1 90 ? 17.992 1.737 -11.724 1.00 92.44 90 ARG A CA 1
ATOM 661 C C . ARG A 1 90 ? 19.165 2.127 -10.829 1.00 92.44 90 ARG A C 1
ATOM 663 O O . ARG A 1 90 ? 19.020 2.121 -9.610 1.00 92.44 90 ARG A O 1
ATOM 670 N N . ARG A 1 91 ? 20.310 2.459 -11.421 1.00 90.06 91 ARG A N 1
ATOM 671 C CA . ARG A 1 91 ? 21.525 2.859 -10.695 1.00 90.06 91 ARG A CA 1
ATOM 672 C C . ARG A 1 91 ? 21.539 4.330 -10.301 1.00 90.06 91 ARG A C 1
ATOM 674 O O . ARG A 1 91 ? 22.386 4.738 -9.513 1.00 90.06 91 ARG A O 1
ATOM 681 N N . ALA A 1 92 ? 20.611 5.131 -10.824 1.00 88.62 92 ALA A N 1
ATOM 682 C CA . ALA A 1 92 ? 20.551 6.549 -10.516 1.00 88.62 92 ALA A CA 1
ATOM 683 C C . ALA A 1 92 ? 20.399 6.777 -9.003 1.00 88.62 92 ALA A C 1
ATOM 685 O O . ALA A 1 92 ? 19.396 6.396 -8.401 1.00 88.62 92 ALA A O 1
ATOM 686 N N . THR A 1 93 ? 21.363 7.481 -8.401 1.00 88.12 93 THR A N 1
ATOM 687 C CA . THR A 1 93 ? 21.337 7.842 -6.972 1.00 88.12 93 THR A CA 1
ATOM 688 C C . THR A 1 93 ? 20.059 8.580 -6.586 1.00 88.12 93 THR A C 1
ATOM 690 O O . THR A 1 93 ? 19.547 8.426 -5.480 1.00 88.12 93 THR A O 1
ATOM 693 N N . ASN A 1 94 ? 19.541 9.396 -7.505 1.00 89.94 94 ASN A N 1
ATOM 694 C CA . ASN A 1 94 ? 18.241 10.027 -7.375 1.00 89.94 94 ASN A CA 1
ATOM 695 C C . ASN A 1 94 ? 17.234 9.288 -8.273 1.00 89.94 94 ASN A C 1
ATOM 697 O O . ASN A 1 94 ? 17.274 9.480 -9.489 1.00 89.94 94 ASN A O 1
ATOM 701 N N . PRO A 1 95 ? 16.279 8.525 -7.712 1.00 89.44 95 PRO A N 1
ATOM 702 C CA . PRO A 1 95 ? 15.278 7.809 -8.504 1.00 89.44 95 PRO A CA 1
ATOM 703 C C . PRO A 1 95 ? 14.479 8.724 -9.444 1.00 89.44 95 PRO A C 1
ATOM 705 O O . PRO A 1 95 ? 14.040 8.306 -10.511 1.00 89.44 95 PRO A O 1
ATOM 708 N N . MET A 1 96 ? 14.336 10.007 -9.097 1.00 91.25 96 MET A N 1
ATOM 709 C CA . MET A 1 96 ? 13.620 10.976 -9.923 1.00 91.25 96 MET A CA 1
ATOM 710 C C . MET A 1 96 ? 14.368 11.354 -11.205 1.00 91.25 96 MET A C 1
ATOM 712 O O . MET A 1 96 ? 13.729 11.640 -12.218 1.00 91.25 96 MET A O 1
ATOM 716 N N . SER A 1 97 ? 15.706 11.335 -11.206 1.00 92.50 97 SER A N 1
ATOM 717 C CA . SER A 1 97 ? 16.485 11.624 -12.419 1.00 92.50 97 SER A CA 1
ATOM 718 C C . SER A 1 97 ? 16.476 10.462 -13.420 1.00 92.50 97 SER A C 1
ATOM 720 O O . SER A 1 97 ? 16.877 10.645 -14.569 1.00 92.50 97 SER A O 1
ATOM 722 N N . ALA A 1 98 ? 15.975 9.289 -13.019 1.00 93.12 98 ALA A N 1
ATOM 723 C CA . ALA A 1 98 ? 15.822 8.113 -13.870 1.00 93.12 98 ALA A CA 1
ATOM 724 C C . ALA A 1 98 ? 14.586 8.173 -14.787 1.00 93.12 98 ALA A C 1
ATOM 726 O O . ALA A 1 98 ? 14.546 7.482 -15.806 1.00 93.12 98 ALA A O 1
ATOM 727 N N . MET A 1 99 ? 13.589 9.017 -14.475 1.00 95.06 99 MET A N 1
ATOM 728 C CA . MET A 1 99 ? 12.330 9.089 -15.235 1.00 95.06 99 MET A CA 1
ATOM 729 C C . MET A 1 99 ? 12.512 9.301 -16.746 1.00 95.06 99 MET A C 1
ATOM 731 O O . MET A 1 99 ? 11.828 8.611 -17.502 1.00 95.06 99 MET A O 1
ATOM 735 N N . PRO A 1 100 ? 13.397 10.198 -17.234 1.00 94.75 100 PRO A N 1
ATOM 736 C CA . PRO A 1 100 ? 13.593 10.374 -18.673 1.00 94.75 100 PRO A CA 1
ATOM 737 C C . PRO A 1 100 ? 14.108 9.102 -19.354 1.00 94.75 100 PRO A C 1
ATOM 739 O O . PRO A 1 100 ? 13.689 8.796 -20.467 1.00 94.75 100 PRO A O 1
ATOM 742 N N . ARG A 1 101 ? 14.961 8.323 -18.673 1.00 93.88 101 ARG A N 1
ATOM 743 C CA . ARG A 1 101 ? 15.475 7.053 -19.203 1.00 93.88 101 ARG A CA 1
ATOM 744 C C . ARG A 1 101 ? 14.365 6.015 -19.295 1.00 93.88 101 ARG A C 1
ATOM 746 O O . ARG A 1 101 ? 14.166 5.470 -20.378 1.00 93.88 101 ARG A O 1
ATOM 753 N N . TYR A 1 102 ? 13.587 5.823 -18.226 1.00 97.50 102 TYR A N 1
ATOM 754 C CA . TYR A 1 102 ? 12.423 4.931 -18.266 1.00 97.50 102 TYR A CA 1
ATOM 755 C C . TYR A 1 102 ? 11.430 5.342 -19.355 1.00 97.50 102 TYR A C 1
ATOM 757 O O . TYR A 1 102 ? 10.975 4.498 -20.117 1.00 97.50 102 TYR A O 1
ATOM 765 N N . ARG A 1 103 ? 11.144 6.642 -19.485 1.00 97.12 103 ARG A N 1
ATOM 766 C CA . ARG A 1 103 ? 10.261 7.157 -20.536 1.00 97.12 103 ARG A CA 1
ATOM 767 C C . ARG A 1 103 ? 10.790 6.820 -21.928 1.00 97.12 103 ARG A C 1
ATOM 769 O O . ARG A 1 103 ? 10.027 6.308 -22.734 1.00 97.12 103 ARG A O 1
ATOM 776 N N . SER A 1 104 ? 12.087 7.010 -22.173 1.00 96.19 104 SER A N 1
ATOM 777 C CA . SER A 1 104 ? 12.688 6.674 -23.468 1.00 96.19 104 SER A CA 1
ATOM 778 C C . SER A 1 104 ? 12.608 5.177 -23.791 1.00 96.19 104 SER A C 1
ATOM 780 O O . SER A 1 104 ? 12.357 4.821 -24.930 1.00 96.19 104 SER A O 1
ATOM 782 N N . VAL A 1 105 ? 12.736 4.281 -22.801 1.00 97.69 105 VAL A N 1
ATOM 783 C CA . VAL A 1 105 ? 12.520 2.836 -23.026 1.00 97.69 105 VAL A CA 1
ATOM 784 C C . VAL A 1 105 ? 11.096 2.576 -23.522 1.00 97.69 105 VAL A C 1
ATOM 786 O O . VAL A 1 105 ? 10.888 1.825 -24.466 1.00 97.69 105 VAL A O 1
ATOM 789 N N . VAL A 1 106 ? 10.116 3.225 -22.901 1.00 97.00 106 VAL A N 1
ATOM 790 C CA . VAL A 1 106 ? 8.694 3.024 -23.190 1.00 97.00 106 VAL A CA 1
ATOM 791 C C . VAL A 1 106 ? 8.256 3.668 -24.504 1.00 97.00 106 VAL A C 1
ATOM 793 O O . VAL A 1 106 ? 7.363 3.143 -25.160 1.00 97.00 106 VAL A O 1
ATOM 796 N N . GLU A 1 107 ? 8.814 4.824 -24.852 1.00 96.31 107 GLU A N 1
ATOM 797 C CA . GLU A 1 107 ? 8.444 5.581 -26.052 1.00 96.31 107 GLU A CA 1
ATOM 798 C C . GLU A 1 107 ? 9.183 5.074 -27.291 1.00 96.31 107 GLU A C 1
ATOM 800 O O . GLU A 1 107 ? 8.552 4.883 -28.330 1.00 96.31 107 GLU A O 1
ATOM 805 N N . ASP A 1 108 ? 10.483 4.801 -27.166 1.00 96.75 108 ASP A N 1
ATOM 806 C CA . ASP A 1 108 ? 11.329 4.416 -28.297 1.00 96.75 108 ASP A CA 1
ATOM 807 C C . ASP A 1 108 ? 11.304 2.895 -28.546 1.00 96.75 108 ASP A C 1
ATOM 809 O O . ASP A 1 108 ? 11.443 2.460 -29.688 1.00 96.75 108 ASP A O 1
ATOM 813 N N . TYR A 1 109 ? 11.108 2.079 -27.497 1.00 97.06 109 TYR A N 1
ATOM 814 C CA . TYR A 1 109 ? 11.183 0.608 -27.558 1.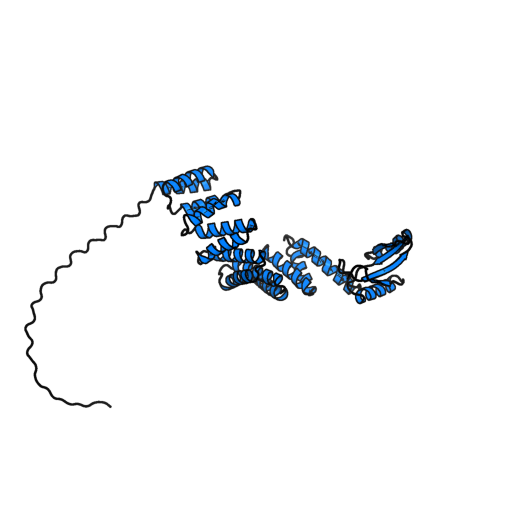00 97.06 109 TYR A CA 1
ATOM 815 C C . TYR A 1 109 ? 9.970 -0.078 -26.906 1.00 97.06 109 TYR A C 1
ATOM 817 O O . TYR A 1 109 ? 10.127 -0.924 -26.014 1.00 97.06 109 TYR A O 1
ATOM 825 N N . PRO A 1 110 ? 8.740 0.250 -27.333 1.00 96.81 110 PRO A N 1
ATOM 826 C CA . PRO A 1 110 ? 7.518 -0.162 -26.650 1.00 96.81 110 PRO A CA 1
ATOM 827 C C . PRO A 1 110 ? 7.193 -1.660 -26.776 1.00 96.81 110 PRO A C 1
ATOM 829 O O . PRO A 1 110 ? 6.262 -2.128 -26.134 1.00 96.81 110 PRO A O 1
ATOM 832 N N . ASP A 1 111 ? 7.923 -2.415 -27.595 1.00 95.50 111 ASP A N 1
ATOM 833 C CA . ASP A 1 111 ? 7.736 -3.865 -27.747 1.00 95.50 111 ASP A CA 1
ATOM 834 C C . ASP A 1 111 ? 8.884 -4.665 -27.100 1.00 95.50 111 ASP A C 1
ATOM 836 O O . ASP A 1 111 ? 8.933 -5.890 -27.185 1.00 95.50 111 ASP A O 1
ATOM 840 N N . SER A 1 112 ? 9.811 -3.976 -26.422 1.00 96.62 112 SER A N 1
ATOM 841 C CA . SER A 1 112 ? 10.921 -4.605 -25.705 1.00 96.62 112 SER A CA 1
ATOM 842 C C . SER A 1 112 ? 10.479 -5.243 -24.385 1.00 96.62 112 SER A C 1
ATOM 844 O O . SER A 1 112 ? 9.557 -4.777 -23.711 1.00 96.62 112 SER A O 1
ATOM 846 N N . THR A 1 113 ? 11.216 -6.262 -23.942 1.00 96.19 113 THR A N 1
ATOM 847 C CA . THR A 1 113 ? 11.040 -6.898 -22.624 1.00 96.19 113 THR A CA 1
ATOM 848 C C . THR A 1 113 ? 11.309 -5.947 -21.452 1.00 96.19 113 THR A C 1
ATOM 850 O O . THR A 1 113 ? 10.823 -6.181 -20.346 1.00 96.19 113 THR A O 1
ATOM 853 N N . ALA A 1 114 ? 12.034 -4.848 -21.687 1.00 97.62 114 ALA A N 1
ATOM 854 C CA . ALA A 1 114 ? 12.301 -3.802 -20.703 1.00 97.62 114 ALA A CA 1
ATOM 855 C C . ALA A 1 114 ? 11.110 -2.850 -20.483 1.00 97.62 114 ALA A C 1
ATOM 857 O O . ALA A 1 114 ? 10.973 -2.265 -19.403 1.00 97.62 114 ALA A O 1
ATOM 858 N N . ALA A 1 115 ? 10.239 -2.680 -21.484 1.00 98.25 115 ALA A N 1
ATOM 859 C CA . ALA A 1 115 ? 9.170 -1.682 -21.458 1.00 98.25 115 ALA A CA 1
ATOM 860 C C . ALA A 1 115 ? 8.147 -1.861 -20.312 1.00 98.25 115 ALA A C 1
ATOM 862 O O . ALA A 1 115 ? 7.843 -0.860 -19.650 1.00 98.25 115 ALA A O 1
ATOM 863 N N . PRO A 1 116 ? 7.651 -3.078 -19.987 1.00 98.44 116 PRO A N 1
ATOM 864 C CA . PRO A 1 116 ? 6.745 -3.279 -18.852 1.00 98.44 116 PRO A CA 1
ATOM 865 C C . PRO A 1 116 ? 7.373 -2.857 -17.520 1.00 98.44 116 PRO A C 1
ATOM 867 O O . PRO A 1 116 ? 6.714 -2.248 -16.675 1.00 98.44 116 PRO A O 1
ATOM 870 N N . GLN A 1 117 ? 8.664 -3.148 -17.336 1.00 98.44 117 GLN A N 1
ATOM 871 C CA . GLN A 1 117 ? 9.394 -2.755 -16.138 1.00 98.44 117 GLN A CA 1
ATOM 872 C C . GLN A 1 117 ? 9.583 -1.243 -16.065 1.00 98.44 117 GLN A C 1
ATOM 874 O O . GLN A 1 117 ? 9.312 -0.659 -15.020 1.00 98.44 117 GLN A O 1
ATOM 879 N N . ALA A 1 118 ? 10.017 -0.605 -17.152 1.00 98.19 118 ALA A N 1
ATOM 880 C CA . ALA A 1 118 ? 10.211 0.841 -17.188 1.00 98.19 118 ALA A CA 1
ATOM 881 C C . ALA A 1 118 ? 8.907 1.601 -16.878 1.00 98.19 118 ALA A C 1
ATOM 883 O O . ALA A 1 118 ? 8.917 2.556 -16.101 1.00 98.19 118 ALA A O 1
ATOM 884 N N . LEU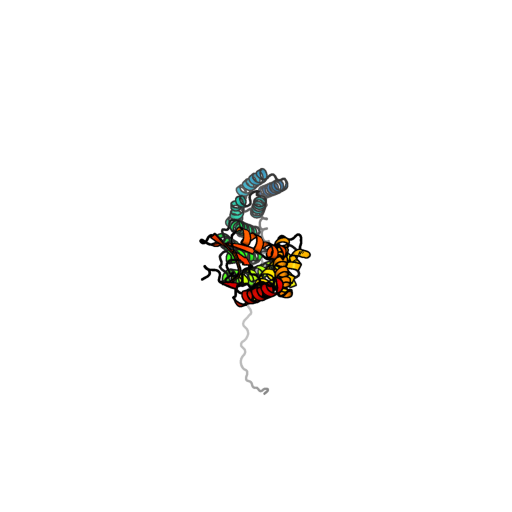 A 1 119 ? 7.768 1.139 -17.408 1.00 98.19 119 LEU A N 1
ATOM 885 C CA . LEU A 1 119 ? 6.446 1.673 -17.065 1.00 98.19 119 LEU A CA 1
ATOM 886 C C . LEU A 1 119 ? 6.083 1.478 -15.591 1.00 98.19 119 LEU A C 1
ATOM 888 O O . LEU A 1 119 ? 5.580 2.406 -14.957 1.00 98.19 119 LEU A O 1
ATOM 892 N N . LEU A 1 120 ? 6.328 0.288 -15.033 1.00 98.62 120 LEU A N 1
ATOM 893 C CA . LEU A 1 120 ? 6.064 0.029 -13.618 1.00 98.62 120 LEU A CA 1
ATOM 894 C C . LEU A 1 120 ? 6.913 0.940 -12.719 1.00 98.62 120 LEU A C 1
ATOM 896 O O . LEU A 1 120 ? 6.393 1.472 -11.738 1.00 98.62 120 LEU A O 1
ATOM 900 N N . GLU A 1 121 ? 8.186 1.166 -13.055 1.00 98.31 121 GLU A N 1
ATOM 901 C CA . GLU A 1 121 ? 9.039 2.098 -12.310 1.00 98.31 121 GLU A CA 1
ATOM 902 C C . GLU A 1 121 ? 8.551 3.547 -12.432 1.00 98.31 121 GLU A C 1
ATOM 904 O O . GLU A 1 121 ? 8.482 4.250 -11.425 1.00 98.31 121 GLU A O 1
ATOM 909 N N . LEU A 1 122 ? 8.116 3.992 -13.618 1.00 98.19 122 LEU A N 1
ATOM 910 C CA . LEU A 1 122 ? 7.478 5.306 -13.773 1.00 98.19 122 LEU A CA 1
ATOM 911 C C . LEU A 1 122 ? 6.243 5.444 -12.879 1.00 98.19 122 LEU A C 1
ATOM 913 O O . LEU A 1 122 ? 6.106 6.445 -12.175 1.00 98.19 122 LEU A O 1
ATOM 917 N N . ALA A 1 123 ? 5.371 4.433 -12.859 1.00 98.50 123 ALA A N 1
ATOM 918 C CA . ALA A 1 123 ? 4.195 4.424 -11.996 1.00 98.50 123 ALA A CA 1
ATOM 919 C C . ALA A 1 123 ? 4.583 4.520 -10.509 1.00 98.50 123 ALA A C 1
ATOM 921 O O . ALA A 1 123 ? 3.994 5.309 -9.771 1.00 98.50 123 ALA A O 1
ATOM 922 N N . ARG A 1 124 ? 5.605 3.773 -10.068 1.00 98.31 124 ARG A N 1
ATOM 923 C CA . ARG A 1 124 ? 6.118 3.820 -8.685 1.00 98.31 124 ARG A CA 1
ATOM 924 C C . ARG A 1 124 ? 6.672 5.193 -8.322 1.00 98.31 124 ARG A C 1
ATOM 926 O O . ARG A 1 124 ? 6.377 5.697 -7.241 1.00 98.31 124 ARG A O 1
ATOM 933 N N . LEU A 1 125 ? 7.433 5.817 -9.218 1.00 97.50 125 LEU A N 1
ATOM 934 C CA . LEU A 1 125 ? 7.973 7.159 -8.998 1.00 97.50 125 LEU A CA 1
ATOM 935 C C . LEU A 1 125 ? 6.853 8.197 -8.880 1.00 97.50 125 LEU A C 1
ATOM 937 O O . LEU A 1 125 ? 6.867 9.000 -7.948 1.00 97.50 125 LEU A O 1
ATOM 941 N N . TYR A 1 126 ? 5.839 8.136 -9.747 1.00 98.19 126 TYR A N 1
ATOM 942 C CA . TYR A 1 126 ? 4.662 8.998 -9.618 1.00 98.19 126 TYR A CA 1
ATOM 943 C C . TYR A 1 126 ? 3.909 8.775 -8.301 1.00 98.19 126 TYR A C 1
ATOM 945 O O . TYR A 1 126 ? 3.440 9.745 -7.702 1.00 98.19 126 TYR A O 1
ATOM 953 N N . PHE A 1 127 ? 3.839 7.534 -7.814 1.00 97.81 127 PHE A N 1
ATOM 954 C CA . PHE A 1 127 ? 3.193 7.222 -6.540 1.00 97.81 127 PHE A CA 1
ATOM 955 C C . PHE A 1 127 ? 3.941 7.850 -5.363 1.00 97.81 127 PHE A C 1
ATOM 957 O O . PHE A 1 127 ? 3.323 8.489 -4.514 1.00 97.81 127 PHE A O 1
ATOM 964 N N . VAL A 1 128 ? 5.275 7.749 -5.349 1.00 95.25 128 VAL A N 1
ATOM 965 C CA . VAL A 1 128 ? 6.131 8.382 -4.330 1.00 95.25 128 VAL A CA 1
ATOM 966 C C . VAL A 1 128 ? 6.013 9.910 -4.358 1.00 95.25 128 VAL A C 1
ATOM 968 O O . VAL A 1 128 ? 6.031 10.544 -3.307 1.00 95.25 128 VAL A O 1
ATOM 971 N N . GLN A 1 129 ? 5.827 10.513 -5.536 1.00 95.69 129 GLN A N 1
ATOM 972 C CA . GLN A 1 129 ? 5.547 11.949 -5.665 1.00 95.69 129 GLN A CA 1
ATOM 973 C C . GLN A 1 129 ? 4.143 12.357 -5.186 1.00 95.69 129 GLN A C 1
ATOM 975 O O . GLN A 1 129 ? 3.828 13.547 -5.176 1.00 95.69 129 GLN A O 1
ATOM 980 N N . GLY A 1 130 ? 3.270 11.401 -4.856 1.00 96.69 130 GLY A N 1
ATOM 981 C CA . GLY A 1 130 ? 1.860 11.659 -4.567 1.00 96.69 130 GLY A CA 1
ATOM 982 C C . GLY A 1 130 ? 1.032 12.003 -5.809 1.00 96.69 130 GLY A C 1
ATOM 983 O O . GLY A 1 130 ? -0.139 12.361 -5.687 1.00 96.69 130 GLY A O 1
ATOM 984 N N . ASN A 1 131 ? 1.591 11.875 -7.018 1.00 98.19 131 ASN A N 1
ATOM 985 C CA . ASN A 1 131 ? 0.840 12.036 -8.258 1.00 98.19 131 ASN A CA 1
ATOM 986 C C . ASN A 1 131 ? 0.087 10.738 -8.575 1.00 98.19 131 ASN A C 1
ATOM 988 O O . ASN A 1 131 ? 0.467 9.925 -9.428 1.00 98.19 131 ASN A O 1
ATOM 992 N N . LEU A 1 132 ? -1.011 10.544 -7.851 1.00 98.31 132 LEU A N 1
ATOM 993 C CA . LEU A 1 132 ? -1.828 9.341 -7.939 1.00 98.31 132 LEU A CA 1
ATOM 994 C C . LEU A 1 132 ? -2.440 9.174 -9.344 1.00 98.31 132 LEU A C 1
ATOM 996 O O . LEU A 1 132 ? -2.562 8.052 -9.832 1.00 98.31 132 LEU A O 1
ATOM 1000 N N . THR A 1 133 ? -2.794 10.268 -10.029 1.00 98.44 133 THR A N 1
ATOM 1001 C CA . THR A 1 133 ? -3.407 10.214 -11.369 1.00 98.44 133 THR A CA 1
ATOM 1002 C C . THR A 1 133 ? -2.433 9.660 -12.402 1.00 98.44 133 THR A C 1
ATOM 1004 O O . THR A 1 133 ? -2.785 8.744 -13.149 1.00 98.44 133 THR A O 1
ATOM 1007 N N . SER A 1 134 ? -1.192 10.158 -12.416 1.00 98.25 134 SER A N 1
ATOM 1008 C CA . SER A 1 134 ? -0.150 9.608 -13.286 1.00 98.25 134 SER A CA 1
ATOM 1009 C C . SER A 1 134 ? 0.224 8.184 -12.882 1.00 98.25 134 SER A C 1
ATOM 1011 O O . SER A 1 134 ? 0.416 7.354 -13.762 1.00 98.25 134 SER A O 1
ATOM 1013 N N . THR A 1 135 ? 0.221 7.856 -11.584 1.00 98.69 135 THR A N 1
ATOM 1014 C CA . THR A 1 135 ? 0.431 6.472 -11.117 1.00 98.69 135 THR A CA 1
ATOM 1015 C C . THR A 1 135 ? -0.551 5.510 -11.774 1.00 98.69 135 THR A C 1
ATOM 1017 O O . THR A 1 135 ? -0.140 4.521 -12.374 1.00 98.69 135 THR A O 1
ATOM 1020 N N . VAL A 1 136 ? -1.850 5.813 -11.690 1.00 98.69 136 VAL A N 1
ATOM 1021 C CA . VAL A 1 136 ? -2.907 4.985 -12.282 1.00 98.69 136 VAL A CA 1
ATOM 1022 C C . VAL A 1 136 ? -2.745 4.896 -13.797 1.00 98.69 136 VAL A C 1
ATOM 1024 O O . VAL A 1 136 ? -2.895 3.813 -14.357 1.00 98.69 136 VAL A O 1
ATOM 1027 N N . SER A 1 137 ? -2.446 6.017 -14.460 1.00 98.31 137 SER A N 1
ATOM 1028 C CA . SER A 1 137 ? -2.243 6.057 -15.911 1.00 98.31 137 SER A CA 1
ATOM 1029 C C . SER A 1 137 ? -1.112 5.124 -16.350 1.00 98.31 137 SER A C 1
ATOM 1031 O O . SER A 1 137 ? -1.332 4.247 -17.183 1.00 98.31 137 SER A O 1
ATOM 1033 N N . GLU A 1 138 ? 0.074 5.260 -15.754 1.00 98.19 138 GLU A N 1
ATOM 1034 C CA . GLU A 1 138 ? 1.245 4.457 -16.120 1.00 98.19 138 GLU A CA 1
ATOM 1035 C C . GLU A 1 138 ? 1.088 2.988 -15.722 1.00 98.19 138 GLU A C 1
ATOM 1037 O O . GLU A 1 138 ? 1.374 2.098 -16.519 1.00 98.19 138 GLU A O 1
ATOM 1042 N N . ALA A 1 139 ? 0.551 2.712 -14.531 1.00 98.62 139 ALA A N 1
ATOM 1043 C CA . ALA A 1 139 ? 0.280 1.349 -14.087 1.00 98.62 139 ALA A CA 1
ATOM 1044 C C . ALA A 1 139 ? -0.718 0.631 -15.008 1.00 98.62 139 ALA A C 1
ATOM 1046 O O . ALA A 1 139 ? -0.536 -0.545 -15.324 1.00 98.62 139 ALA A O 1
ATOM 1047 N N . ARG A 1 140 ? -1.750 1.342 -15.479 1.00 98.44 140 ARG A N 1
ATOM 1048 C CA . ARG A 1 140 ? -2.739 0.793 -16.409 1.00 98.44 140 ARG A CA 1
ATOM 1049 C C . ARG A 1 140 ? -2.139 0.423 -17.753 1.00 98.44 140 ARG A C 1
ATOM 1051 O O . ARG A 1 140 ? -2.409 -0.666 -18.251 1.00 98.44 140 ARG A O 1
ATOM 1058 N N . ARG A 1 141 ? -1.236 1.255 -18.277 1.00 98.25 141 ARG A N 1
ATOM 1059 C CA . ARG A 1 141 ? -0.484 0.925 -19.495 1.00 98.25 141 ARG A CA 1
ATOM 1060 C C . ARG A 1 141 ? 0.269 -0.401 -19.365 1.00 98.25 141 ARG A C 1
ATOM 1062 O O . ARG A 1 141 ? 0.347 -1.115 -20.356 1.00 98.25 141 ARG A O 1
ATOM 1069 N N . VAL A 1 142 ? 0.777 -0.757 -18.179 1.00 98.50 142 VAL A N 1
ATOM 1070 C CA . VAL A 1 142 ? 1.455 -2.050 -17.972 1.00 98.50 142 VAL A CA 1
ATOM 1071 C C . VAL A 1 142 ? 0.488 -3.213 -18.180 1.00 98.50 142 VAL A C 1
ATOM 1073 O O . VAL A 1 142 ? 0.720 -4.041 -19.052 1.00 98.50 142 VAL A O 1
ATOM 1076 N N . TYR A 1 143 ? -0.597 -3.282 -17.402 1.00 96.75 143 TYR A N 1
ATOM 1077 C CA . TYR A 1 143 ? -1.482 -4.452 -17.424 1.00 96.75 143 TYR A CA 1
ATOM 1078 C C . TYR A 1 143 ? -2.448 -4.487 -18.618 1.00 96.75 143 TYR A C 1
ATOM 1080 O O . TYR A 1 143 ? -3.043 -5.529 -18.866 1.00 96.75 143 TYR A O 1
ATOM 1088 N N . GLU A 1 144 ? -2.618 -3.384 -19.355 1.00 97.00 144 GLU A N 1
ATOM 1089 C CA . GLU A 1 144 ? -3.384 -3.364 -20.612 1.00 97.00 144 GLU A CA 1
ATOM 1090 C C . GLU A 1 144 ? -2.524 -3.716 -21.832 1.00 97.00 144 GLU A C 1
ATOM 1092 O O . GLU A 1 144 ? -2.989 -4.443 -22.705 1.00 97.00 144 GLU A O 1
ATOM 1097 N N . ARG A 1 145 ? -1.280 -3.214 -21.914 1.00 97.75 145 ARG A N 1
ATOM 1098 C CA . ARG A 1 145 ? -0.401 -3.462 -23.072 1.00 97.75 145 ARG A CA 1
ATOM 1099 C C . ARG A 1 145 ? 0.427 -4.738 -22.933 1.00 97.75 145 ARG A C 1
ATOM 1101 O O . ARG A 1 145 ? 0.736 -5.359 -23.941 1.00 97.75 145 ARG A O 1
ATOM 1108 N N . TYR A 1 146 ? 0.771 -5.128 -21.708 1.00 97.56 146 TYR A N 1
ATOM 1109 C CA . TYR A 1 146 ? 1.617 -6.289 -21.423 1.00 97.56 146 TYR A CA 1
ATOM 1110 C C . TYR A 1 146 ? 0.949 -7.200 -20.380 1.00 97.56 146 TYR A C 1
ATOM 1112 O O . TYR A 1 146 ? 1.506 -7.402 -19.300 1.00 97.56 146 TYR A O 1
ATOM 1120 N N . PRO A 1 147 ? -0.258 -7.731 -20.658 1.00 96.31 147 PRO A N 1
ATOM 1121 C CA . PRO A 1 147 ? -1.036 -8.496 -19.679 1.00 96.31 147 PRO A CA 1
ATOM 1122 C C . PRO A 1 147 ? -0.307 -9.746 -19.161 1.00 96.31 147 PRO A C 1
ATOM 1124 O O . PRO A 1 147 ? -0.486 -10.107 -18.000 1.00 96.31 147 PRO A O 1
ATOM 1127 N N . ASP A 1 148 ? 0.551 -10.352 -19.985 1.00 95.06 148 ASP A N 1
ATOM 1128 C CA . ASP A 1 148 ? 1.311 -11.563 -19.643 1.00 95.06 148 ASP A CA 1
ATOM 1129 C C . ASP A 1 148 ? 2.660 -11.268 -18.960 1.00 95.06 148 ASP A C 1
ATOM 1131 O O . ASP A 1 148 ? 3.366 -12.184 -18.534 1.00 95.06 148 ASP A O 1
ATOM 1135 N N . ALA A 1 149 ? 3.051 -9.993 -18.848 1.00 96.62 149 ALA A N 1
ATOM 1136 C CA . ALA A 1 149 ? 4.305 -9.622 -18.206 1.00 96.62 149 ALA A CA 1
ATOM 1137 C C . ALA A 1 149 ? 4.203 -9.786 -16.675 1.00 96.62 149 ALA A C 1
ATOM 1139 O O . ALA A 1 149 ? 3.197 -9.378 -16.084 1.00 96.62 149 ALA A O 1
ATOM 1140 N N . PRO A 1 150 ? 5.257 -10.264 -15.981 1.00 95.50 150 PRO A N 1
ATOM 1141 C CA . PRO A 1 150 ? 5.264 -10.377 -14.515 1.00 95.50 150 PRO A CA 1
ATOM 1142 C C . PRO A 1 150 ? 4.912 -9.067 -13.784 1.00 95.50 150 PRO A C 1
ATOM 1144 O O . PRO A 1 150 ? 4.378 -9.066 -12.675 1.00 95.50 150 PRO A O 1
ATOM 1147 N N . GLN A 1 151 ? 5.188 -7.928 -14.418 1.00 97.75 151 GLN A N 1
ATOM 1148 C CA . GLN A 1 151 ? 4.916 -6.588 -13.912 1.00 97.75 151 GLN A CA 1
ATOM 1149 C C . GLN A 1 151 ? 3.427 -6.224 -13.911 1.00 97.75 151 GLN A C 1
ATOM 1151 O O . GLN A 1 151 ? 3.044 -5.328 -13.160 1.00 97.75 151 GLN A O 1
ATOM 1156 N N . ALA A 1 152 ? 2.582 -6.885 -14.709 1.00 98.19 152 ALA A N 1
ATOM 1157 C CA . ALA A 1 152 ? 1.165 -6.544 -14.843 1.00 98.19 152 ALA A CA 1
ATOM 1158 C C . ALA A 1 152 ? 0.417 -6.648 -13.507 1.00 98.19 152 ALA A C 1
ATOM 1160 O O . ALA A 1 152 ? -0.301 -5.724 -13.116 1.00 98.19 152 ALA A O 1
ATOM 1161 N N . ALA A 1 153 ? 0.648 -7.732 -12.761 1.00 98.25 153 ALA A N 1
ATOM 1162 C CA . ALA A 1 153 ? 0.021 -7.952 -11.461 1.00 98.25 153 ALA A CA 1
ATOM 1163 C C . ALA A 1 153 ? 0.453 -6.882 -10.437 1.00 98.25 153 ALA A C 1
ATOM 1165 O O . ALA A 1 153 ? -0.376 -6.279 -9.750 1.00 98.25 153 ALA A O 1
ATOM 1166 N N . TRP A 1 154 ? 1.749 -6.563 -10.407 1.00 98.38 154 TRP A N 1
ATOM 1167 C CA . TRP A 1 154 ? 2.320 -5.513 -9.561 1.00 98.38 154 TRP A CA 1
ATOM 1168 C C . TRP A 1 154 ? 1.827 -4.110 -9.922 1.00 98.38 154 TRP A C 1
ATOM 1170 O O . TRP A 1 154 ? 1.550 -3.302 -9.034 1.00 98.38 154 TRP A O 1
ATOM 1180 N N . ALA A 1 155 ? 1.684 -3.814 -11.212 1.00 98.62 155 ALA A N 1
ATOM 1181 C CA . ALA A 1 155 ? 1.141 -2.549 -11.682 1.00 98.62 155 ALA A CA 1
ATOM 1182 C C . ALA A 1 155 ? -0.334 -2.406 -11.298 1.00 98.62 155 ALA A C 1
ATOM 1184 O O . ALA A 1 155 ? -0.745 -1.368 -10.785 1.00 98.62 155 ALA A O 1
ATOM 1185 N N . ARG A 1 156 ? -1.134 -3.465 -11.461 1.00 98.69 156 ARG A N 1
ATOM 1186 C CA . ARG A 1 156 ? -2.538 -3.456 -11.039 1.00 98.69 156 ARG A CA 1
ATOM 1187 C C . ARG A 1 156 ? -2.679 -3.261 -9.528 1.00 98.69 156 ARG A C 1
ATOM 1189 O O . ARG A 1 156 ? -3.556 -2.514 -9.098 1.00 98.69 156 ARG A O 1
ATOM 1196 N N . LEU A 1 157 ? -1.786 -3.856 -8.733 1.00 98.62 157 LEU A N 1
ATOM 1197 C CA . LEU A 1 157 ? -1.748 -3.664 -7.281 1.00 98.62 157 LEU A CA 1
ATOM 1198 C C . LEU A 1 157 ? -1.487 -2.192 -6.938 1.00 98.62 157 LEU A C 1
ATOM 1200 O O . LEU A 1 157 ? -2.204 -1.608 -6.126 1.00 98.62 157 LEU A O 1
ATOM 1204 N N . LEU A 1 158 ? -0.495 -1.584 -7.593 1.00 98.69 158 LEU A N 1
ATOM 1205 C CA . LEU A 1 158 ? -0.153 -0.174 -7.416 1.00 98.69 158 LEU A CA 1
ATOM 1206 C C . LEU A 1 158 ? -1.297 0.757 -7.847 1.00 98.69 158 LEU A C 1
ATOM 1208 O O . LEU A 1 158 ? -1.590 1.732 -7.157 1.00 98.69 158 LEU A O 1
ATOM 1212 N N . ALA A 1 159 ? -1.989 0.440 -8.945 1.00 98.75 159 ALA A N 1
ATOM 1213 C CA . ALA A 1 159 ? -3.181 1.172 -9.365 1.00 98.75 159 ALA A CA 1
ATOM 1214 C C . ALA A 1 159 ? -4.284 1.098 -8.298 1.00 98.75 159 ALA A C 1
ATOM 1216 O O . ALA A 1 159 ? -4.844 2.132 -7.945 1.00 98.75 159 ALA A O 1
ATOM 1217 N N . GLY A 1 160 ? -4.545 -0.085 -7.728 1.00 98.62 160 GLY A N 1
ATOM 1218 C CA . GLY A 1 160 ? -5.496 -0.257 -6.623 1.00 98.62 160 GLY A CA 1
ATOM 1219 C C . GLY A 1 160 ? -5.147 0.594 -5.398 1.00 98.62 160 GLY A C 1
ATOM 1220 O O . GLY A 1 160 ? -6.012 1.267 -4.839 1.00 98.62 160 GLY A O 1
ATOM 1221 N N . GLN A 1 161 ? -3.866 0.641 -5.023 1.00 98.50 161 GLN A N 1
ATOM 1222 C CA . GLN A 1 161 ? -3.380 1.491 -3.928 1.00 98.50 161 GLN A CA 1
ATOM 1223 C C . GLN A 1 161 ? -3.586 2.980 -4.226 1.00 98.50 161 GLN A C 1
ATOM 1225 O O . GLN A 1 161 ? -4.053 3.725 -3.363 1.00 98.50 161 GLN A O 1
ATOM 1230 N N . ALA A 1 162 ? -3.282 3.413 -5.450 1.00 98.62 162 ALA A N 1
ATOM 1231 C CA . ALA A 1 162 ? -3.490 4.790 -5.876 1.00 98.62 162 ALA A CA 1
ATOM 1232 C C . ALA A 1 162 ? -4.980 5.164 -5.908 1.00 98.62 162 ALA A C 1
ATOM 1234 O O . ALA A 1 162 ? -5.340 6.235 -5.426 1.00 98.62 162 ALA A O 1
ATOM 1235 N N . TYR A 1 163 ? -5.858 4.280 -6.392 1.00 98.69 163 TYR A N 1
ATOM 1236 C CA . TYR A 1 163 ? -7.307 4.485 -6.339 1.00 98.69 163 TYR A CA 1
ATOM 1237 C C . TYR A 1 163 ? -7.815 4.627 -4.902 1.00 98.69 163 TYR A C 1
ATOM 1239 O O . TYR A 1 163 ? -8.568 5.559 -4.617 1.00 98.69 163 TYR A O 1
ATOM 1247 N N . ALA A 1 164 ? -7.362 3.768 -3.983 1.00 98.19 164 ALA A N 1
ATOM 1248 C CA . ALA A 1 164 ? -7.742 3.854 -2.574 1.00 98.19 164 ALA A CA 1
ATOM 1249 C C . ALA A 1 164 ? -7.302 5.192 -1.960 1.00 98.19 164 ALA A C 1
ATOM 1251 O O . ALA A 1 164 ? -8.097 5.863 -1.309 1.00 98.19 164 ALA A O 1
ATOM 1252 N N . ALA A 1 165 ? -6.072 5.633 -2.240 1.00 97.19 165 ALA A N 1
ATOM 1253 C CA . ALA A 1 165 ? -5.558 6.920 -1.770 1.00 97.19 165 ALA A CA 1
ATOM 1254 C C . ALA A 1 165 ? -6.312 8.135 -2.355 1.00 97.19 165 ALA A C 1
ATOM 1256 O O . ALA A 1 165 ? -6.375 9.180 -1.713 1.00 97.19 165 ALA A O 1
ATOM 1257 N N . MET A 1 166 ? -6.928 8.003 -3.536 1.00 97.75 166 MET A N 1
ATOM 1258 C CA . MET A 1 166 ? -7.834 9.016 -4.101 1.00 97.75 166 MET A CA 1
ATOM 1259 C C . MET A 1 166 ? -9.254 8.980 -3.504 1.00 97.75 166 MET A C 1
ATOM 1261 O O . MET A 1 166 ? -10.091 9.789 -3.898 1.00 97.75 166 MET A O 1
ATOM 1265 N N . GLY A 1 167 ? -9.576 8.014 -2.637 1.00 97.12 167 GLY A N 1
ATOM 1266 C CA . GLY A 1 167 ? -10.949 7.757 -2.184 1.00 97.12 167 GLY A CA 1
ATOM 1267 C C . GLY A 1 167 ? -11.840 7.098 -3.244 1.00 97.12 167 GLY A C 1
ATOM 1268 O O . GLY A 1 167 ? -13.052 6.988 -3.062 1.00 97.12 167 GLY A O 1
ATOM 1269 N N . ARG A 1 168 ? -11.264 6.626 -4.356 1.00 98.31 168 ARG A N 1
ATOM 1270 C CA . ARG A 1 168 ? -11.967 5.882 -5.411 1.00 98.31 168 ARG A CA 1
ATOM 1271 C C . ARG A 1 168 ? -12.103 4.414 -5.006 1.00 98.31 168 ARG A C 1
ATOM 1273 O O . ARG A 1 168 ? -11.470 3.528 -5.575 1.00 98.31 168 ARG A O 1
ATOM 1280 N N . LEU A 1 169 ? -12.906 4.176 -3.970 1.00 97.94 169 LEU A N 1
ATOM 1281 C CA . LEU A 1 169 ? -12.989 2.883 -3.284 1.00 97.94 169 LEU A CA 1
ATOM 1282 C C . LEU A 1 169 ? -13.490 1.750 -4.192 1.00 97.94 169 LEU A C 1
ATOM 1284 O O . LEU A 1 169 ? -12.964 0.645 -4.110 1.00 97.94 169 LEU A O 1
ATOM 1288 N N . THR A 1 170 ? -14.437 2.024 -5.096 1.00 98.25 170 THR A N 1
ATOM 1289 C CA . THR A 1 170 ? -14.921 1.030 -6.070 1.00 98.25 170 THR A CA 1
ATOM 1290 C C . THR A 1 170 ? -13.805 0.579 -7.010 1.00 98.25 170 THR A C 1
ATOM 1292 O O . THR A 1 170 ? -13.525 -0.612 -7.093 1.00 98.25 170 THR A O 1
ATOM 1295 N N . ASP A 1 171 ? -13.097 1.522 -7.642 1.00 98.44 171 ASP A N 1
ATOM 1296 C CA . ASP A 1 171 ? -11.996 1.200 -8.560 1.00 98.44 171 ASP A CA 1
ATOM 1297 C C . ASP A 1 171 ? -10.859 0.450 -7.845 1.00 98.44 171 ASP A C 1
ATOM 1299 O O . ASP A 1 171 ? -10.264 -0.479 -8.393 1.00 98.44 171 ASP A O 1
ATOM 1303 N N . ALA A 1 172 ? -10.567 0.837 -6.598 1.00 98.62 172 ALA A N 1
ATOM 1304 C CA . ALA A 1 172 ? -9.589 0.149 -5.765 1.00 98.62 172 ALA A CA 1
ATOM 1305 C C . ALA A 1 172 ? -10.013 -1.296 -5.475 1.00 98.62 172 ALA A C 1
ATOM 1307 O O . ALA A 1 172 ? -9.214 -2.219 -5.644 1.00 98.62 172 ALA A O 1
ATOM 1308 N N . SER A 1 173 ? -11.275 -1.493 -5.079 1.00 98.31 173 SER A N 1
ATOM 1309 C CA . SER A 1 173 ? -11.847 -2.816 -4.825 1.00 98.31 173 SER A CA 1
ATOM 1310 C C . SER A 1 173 ? -11.742 -3.711 -6.059 1.00 98.31 173 SER A C 1
ATOM 1312 O O . SER A 1 173 ? -11.248 -4.832 -5.957 1.00 98.31 173 SER A O 1
ATOM 1314 N N 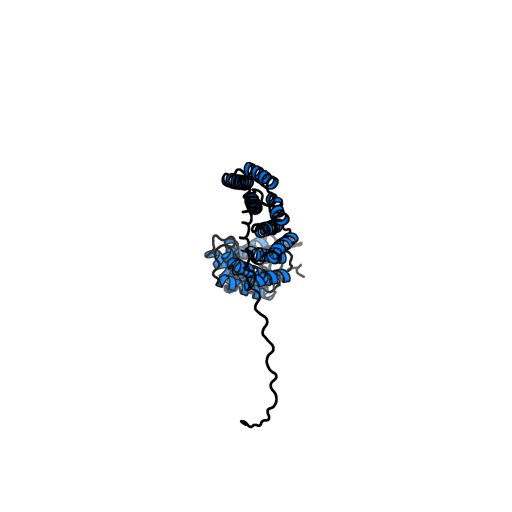. ASP A 1 174 ? -12.134 -3.212 -7.231 1.00 98.25 174 ASP A N 1
ATOM 1315 C CA . ASP A 1 174 ? -12.098 -3.977 -8.482 1.00 98.25 174 ASP A CA 1
ATOM 1316 C C . ASP A 1 174 ? -10.663 -4.343 -8.888 1.00 98.25 174 ASP A C 1
ATOM 1318 O O . ASP A 1 174 ? -10.382 -5.470 -9.311 1.00 98.25 174 ASP A O 1
ATOM 1322 N N . ALA A 1 175 ? -9.720 -3.408 -8.727 1.00 98.25 175 ALA A N 1
ATOM 1323 C CA . ALA A 1 175 ? -8.311 -3.648 -9.014 1.00 98.25 175 ALA A CA 1
ATOM 1324 C C . ALA A 1 175 ? -7.740 -4.783 -8.149 1.00 98.25 175 ALA A C 1
ATOM 1326 O O . ALA A 1 175 ? -7.089 -5.685 -8.685 1.00 98.25 175 ALA A O 1
ATOM 1327 N N . PHE A 1 176 ? -8.015 -4.771 -6.841 1.00 98.56 176 PHE A N 1
ATOM 1328 C CA . PHE A 1 176 ? -7.534 -5.801 -5.923 1.00 98.56 176 PHE A CA 1
ATOM 1329 C C . PHE A 1 176 ? -8.276 -7.139 -6.068 1.00 98.56 176 PHE A C 1
ATOM 1331 O O . PHE A 1 176 ? -7.633 -8.186 -6.027 1.00 98.56 176 PHE A O 1
ATOM 1338 N N . ALA A 1 177 ? -9.597 -7.138 -6.272 1.00 98.00 177 ALA A N 1
ATOM 1339 C CA . ALA A 1 177 ? -10.393 -8.362 -6.409 1.00 98.00 177 ALA A CA 1
ATOM 1340 C C . ALA A 1 177 ? -9.953 -9.213 -7.610 1.00 98.00 177 ALA A C 1
ATOM 1342 O O . ALA A 1 177 ? -9.863 -10.439 -7.515 1.00 98.00 177 ALA A O 1
ATOM 1343 N N . ILE A 1 178 ? -9.597 -8.560 -8.719 1.00 97.69 178 ILE A N 1
ATOM 1344 C CA . ILE A 1 178 ? -9.027 -9.248 -9.881 1.00 97.69 178 ILE A CA 1
ATOM 1345 C C . ILE A 1 178 ? -7.714 -9.940 -9.504 1.00 97.69 178 ILE A C 1
ATOM 1347 O O . ILE A 1 178 ? -7.544 -11.115 -9.794 1.00 97.69 178 ILE A O 1
ATOM 1351 N N . LEU A 1 179 ? -6.822 -9.284 -8.761 1.00 97.75 179 LEU A N 1
ATOM 1352 C CA . LEU A 1 179 ? -5.562 -9.910 -8.348 1.00 97.75 179 LEU A CA 1
ATOM 1353 C C . LEU A 1 179 ? -5.758 -11.124 -7.444 1.00 97.75 179 LEU A C 1
ATOM 1355 O O . LEU A 1 179 ? -5.064 -12.119 -7.618 1.00 97.75 179 LEU A O 1
ATOM 1359 N N . VAL A 1 180 ? -6.710 -11.065 -6.511 1.00 96.19 180 VAL A N 1
ATOM 1360 C CA . VAL A 1 180 ? -7.013 -12.197 -5.619 1.00 96.19 180 VAL A CA 1
ATOM 1361 C C . VAL A 1 180 ? -7.521 -13.418 -6.392 1.00 96.19 180 VAL A C 1
ATOM 1363 O O . VAL A 1 180 ? -7.337 -14.542 -5.934 1.00 96.19 180 VAL A O 1
ATOM 1366 N N . THR A 1 181 ? -8.143 -13.210 -7.554 1.00 95.62 181 THR A N 1
ATOM 1367 C CA . THR A 1 181 ? -8.744 -14.284 -8.358 1.00 95.62 181 THR A CA 1
ATOM 1368 C C . THR A 1 181 ? -7.852 -14.773 -9.496 1.00 95.62 181 THR A C 1
ATOM 1370 O O . THR A 1 181 ? -7.937 -15.945 -9.852 1.00 95.62 181 THR A O 1
ATOM 1373 N N . THR A 1 182 ? -6.997 -13.915 -10.064 1.00 94.75 182 THR A N 1
ATOM 1374 C CA . THR A 1 182 ? -6.241 -14.235 -11.287 1.00 94.75 182 THR A CA 1
ATOM 1375 C C . THR A 1 182 ? -4.728 -14.318 -11.098 1.00 94.75 182 THR A C 1
ATOM 1377 O O . THR A 1 182 ? -4.051 -14.848 -11.976 1.00 94.75 182 THR A O 1
ATOM 1380 N N . SER A 1 183 ? -4.161 -13.773 -10.016 1.00 93.12 183 SER A N 1
ATOM 1381 C CA . SER A 1 183 ? -2.705 -13.755 -9.828 1.00 93.12 183 SER A CA 1
ATOM 1382 C C . SER A 1 183 ? -2.185 -15.102 -9.327 1.00 93.12 183 SER A C 1
ATOM 1384 O O . SER A 1 183 ? -2.688 -15.637 -8.343 1.00 93.12 183 SER A O 1
ATOM 1386 N N . ALA A 1 184 ? -1.120 -15.606 -9.954 1.00 93.62 184 ALA A N 1
ATOM 1387 C CA . ALA A 1 184 ? -0.358 -16.754 -9.456 1.00 93.62 184 ALA A CA 1
ATOM 1388 C C . ALA A 1 184 ? 0.710 -16.360 -8.413 1.00 93.62 184 ALA A C 1
ATOM 1390 O O . ALA A 1 184 ? 1.251 -17.220 -7.721 1.00 93.62 184 ALA A O 1
ATOM 1391 N N . ASP A 1 185 ? 1.028 -15.065 -8.295 1.00 92.88 185 ASP A N 1
ATOM 1392 C CA . ASP A 1 185 ? 1.981 -14.549 -7.310 1.00 92.88 185 ASP A CA 1
ATOM 1393 C C . ASP A 1 185 ? 1.294 -14.386 -5.943 1.00 92.88 185 ASP A C 1
ATOM 1395 O O . ASP A 1 185 ? 0.457 -13.496 -5.751 1.00 92.88 185 ASP A O 1
ATOM 1399 N N . ASN A 1 186 ? 1.669 -15.245 -4.990 1.00 90.31 186 ASN A N 1
ATOM 1400 C CA . ASN A 1 186 ? 1.130 -15.257 -3.629 1.00 90.31 186 ASN A CA 1
ATOM 1401 C C . ASN A 1 186 ? 1.408 -13.956 -2.853 1.00 90.31 186 ASN A C 1
ATOM 1403 O O . ASN A 1 186 ? 0.592 -13.578 -2.009 1.00 90.31 186 ASN A O 1
ATOM 1407 N N . ASP A 1 187 ? 2.520 -13.253 -3.116 1.00 90.94 187 ASP A N 1
ATOM 1408 C CA . ASP A 1 187 ? 2.795 -11.954 -2.485 1.00 90.94 187 ASP A CA 1
ATOM 1409 C C . ASP A 1 187 ? 1.807 -10.900 -2.994 1.00 90.94 187 ASP A C 1
ATOM 1411 O O . ASP A 1 187 ? 1.198 -10.170 -2.206 1.00 90.94 187 ASP A O 1
ATOM 1415 N N . VAL A 1 188 ? 1.559 -10.880 -4.307 1.00 94.62 188 VAL A N 1
ATOM 1416 C CA . VAL A 1 188 ? 0.563 -9.981 -4.904 1.00 94.62 188 VAL A CA 1
ATOM 1417 C C . VAL A 1 188 ? -0.840 -10.285 -4.379 1.00 94.62 188 VAL A C 1
ATOM 1419 O O . VAL A 1 188 ? -1.540 -9.355 -3.974 1.00 94.62 188 VAL A O 1
ATOM 1422 N N . VAL A 1 189 ? -1.242 -11.560 -4.318 1.00 94.69 189 VAL A N 1
ATOM 1423 C CA . VAL A 1 189 ? -2.548 -11.972 -3.765 1.00 94.69 189 VAL A CA 1
ATOM 1424 C C . VAL A 1 189 ? -2.689 -11.509 -2.317 1.00 94.69 189 VAL A C 1
ATOM 1426 O O . VAL A 1 189 ? -3.698 -10.899 -1.954 1.00 94.69 189 VAL A O 1
ATOM 1429 N N . ARG A 1 190 ? -1.667 -11.737 -1.485 1.00 93.75 190 ARG A N 1
ATOM 1430 C CA . ARG A 1 190 ? -1.680 -11.327 -0.078 1.00 93.75 190 ARG A CA 1
ATOM 1431 C C . ARG A 1 190 ? -1.828 -9.812 0.068 1.00 93.75 190 ARG A C 1
ATOM 1433 O O . ARG A 1 190 ? -2.688 -9.346 0.818 1.00 93.75 190 ARG A O 1
ATOM 1440 N N . ARG A 1 191 ? -1.029 -9.030 -0.661 1.00 94.75 191 ARG A N 1
ATOM 1441 C CA . ARG A 1 191 ? -1.096 -7.559 -0.628 1.00 94.75 191 ARG A CA 1
ATOM 1442 C C . ARG A 1 191 ? -2.420 -7.028 -1.169 1.00 94.75 191 ARG A C 1
ATOM 1444 O O . ARG A 1 191 ? -2.933 -6.050 -0.632 1.00 94.75 191 ARG A O 1
ATOM 1451 N N . ALA A 1 192 ? -2.991 -7.673 -2.184 1.00 96.94 192 ALA A N 1
ATOM 1452 C CA . ALA A 1 192 ? -4.304 -7.326 -2.712 1.00 96.94 192 ALA A CA 1
ATOM 1453 C C . ALA A 1 192 ? -5.416 -7.586 -1.683 1.00 96.94 192 ALA A C 1
ATOM 1455 O O . ALA A 1 192 ? -6.276 -6.729 -1.506 1.00 96.94 192 ALA A O 1
ATOM 1456 N N . ARG A 1 193 ? -5.366 -8.698 -0.932 1.00 96.31 193 ARG A N 1
ATOM 1457 C CA . ARG A 1 193 ? -6.301 -8.951 0.184 1.00 96.31 193 ARG A CA 1
ATOM 1458 C C . ARG A 1 193 ? -6.200 -7.893 1.279 1.00 96.31 193 ARG A C 1
ATOM 1460 O O . ARG A 1 193 ? -7.226 -7.402 1.739 1.00 96.31 193 ARG A O 1
ATOM 1467 N N . VAL A 1 194 ? -4.983 -7.485 1.650 1.00 96.19 194 VAL A N 1
ATOM 1468 C CA . VAL A 1 194 ? -4.777 -6.350 2.570 1.00 96.19 194 VAL A CA 1
ATOM 1469 C C . VAL A 1 194 ? -5.386 -5.067 1.995 1.00 96.19 194 VAL A C 1
ATOM 1471 O O . VAL A 1 194 ? -6.080 -4.350 2.708 1.00 96.19 194 VAL A O 1
ATOM 1474 N N . GLY A 1 195 ? -5.181 -4.795 0.703 1.00 97.00 195 GLY A N 1
ATOM 1475 C CA . GLY A 1 195 ? -5.795 -3.662 0.007 1.00 97.00 195 GLY A CA 1
ATOM 1476 C C . GLY A 1 195 ? -7.326 -3.685 0.058 1.00 97.00 195 GLY A C 1
ATOM 1477 O O . GLY A 1 195 ? -7.936 -2.675 0.400 1.00 97.00 195 GLY A O 1
ATOM 1478 N N . LEU A 1 196 ? -7.951 -4.839 -0.201 1.00 97.81 196 LEU A N 1
ATOM 1479 C CA . LEU A 1 196 ? -9.401 -5.022 -0.068 1.00 97.81 196 LEU A CA 1
ATOM 1480 C C . LEU A 1 196 ? -9.878 -4.781 1.364 1.00 97.81 196 LEU A C 1
ATOM 1482 O O . LEU A 1 196 ? -10.898 -4.123 1.555 1.00 97.81 196 LEU A O 1
ATOM 1486 N N . ALA A 1 197 ? -9.146 -5.281 2.362 1.00 97.31 197 ALA A N 1
ATOM 1487 C CA . ALA A 1 197 ? -9.483 -5.079 3.766 1.00 97.31 197 ALA A CA 1
ATOM 1488 C C . ALA A 1 197 ? -9.472 -3.587 4.133 1.00 97.31 197 ALA A C 1
ATOM 1490 O O . ALA A 1 197 ? -10.413 -3.098 4.757 1.00 97.31 197 ALA A O 1
ATOM 1491 N N . GLU A 1 198 ? -8.463 -2.836 3.678 1.00 96.88 198 GLU A N 1
ATOM 1492 C CA . GLU A 1 198 ? -8.413 -1.384 3.887 1.00 96.88 198 GLU A CA 1
ATOM 1493 C C . GLU A 1 198 ? -9.538 -0.648 3.144 1.00 96.88 198 GLU A C 1
ATOM 1495 O O . GLU A 1 198 ? -10.126 0.284 3.691 1.00 96.88 198 GLU A O 1
ATOM 1500 N N . VAL A 1 199 ? -9.889 -1.070 1.925 1.00 98.06 199 VAL A N 1
ATOM 1501 C CA . VAL A 1 199 ? -11.018 -0.490 1.176 1.00 98.06 199 VAL A CA 1
ATOM 1502 C C . VAL A 1 199 ? -12.347 -0.738 1.897 1.00 98.06 199 VAL A C 1
ATOM 1504 O O . VAL A 1 199 ? -13.166 0.179 2.005 1.00 98.06 199 VAL A O 1
ATOM 1507 N N . ARG A 1 200 ? -12.561 -1.942 2.440 1.00 97.12 200 ARG A N 1
ATOM 1508 C CA . ARG A 1 200 ? -13.743 -2.284 3.251 1.00 97.12 200 ARG A CA 1
ATOM 1509 C C . ARG A 1 200 ? -13.827 -1.428 4.506 1.00 97.12 200 ARG A C 1
ATOM 1511 O O . ARG A 1 200 ? -14.867 -0.829 4.775 1.00 97.12 200 ARG A O 1
ATOM 1518 N N . TYR A 1 201 ? -12.707 -1.281 5.205 1.00 96.56 201 TYR A N 1
ATOM 1519 C CA . TYR A 1 201 ? -12.623 -0.434 6.387 1.00 96.56 201 TYR A CA 1
ATOM 1520 C C . TYR A 1 201 ? -12.961 1.032 6.061 1.00 96.56 201 TYR A C 1
ATOM 1522 O O . TYR A 1 201 ? -13.801 1.647 6.720 1.00 96.56 201 TYR A O 1
ATOM 1530 N N . GLN A 1 202 ? -12.393 1.582 4.981 1.00 95.50 202 GLN A N 1
ATOM 1531 C CA . GLN A 1 202 ? -12.707 2.939 4.508 1.00 95.50 202 GLN A CA 1
ATOM 1532 C C . GLN A 1 202 ? -14.176 3.100 4.091 1.00 95.50 202 GLN A C 1
ATOM 1534 O O . GLN A 1 202 ? -14.756 4.169 4.283 1.00 95.50 202 GLN A O 1
ATOM 1539 N N . SER A 1 203 ? -14.796 2.025 3.602 1.00 95.12 203 SER A N 1
ATOM 1540 C CA . SER A 1 203 ? -16.216 1.965 3.233 1.00 95.12 203 SER A CA 1
ATOM 1541 C C . SER A 1 203 ? -17.163 1.798 4.431 1.00 95.12 203 SER A C 1
ATOM 1543 O O . SER A 1 203 ? -18.351 1.568 4.226 1.00 95.12 203 SER A O 1
ATOM 1545 N N . LYS A 1 204 ? -16.665 1.928 5.671 1.00 95.31 204 LYS A N 1
ATOM 1546 C CA . LYS A 1 204 ? -17.435 1.753 6.919 1.00 95.31 204 LYS A CA 1
ATOM 1547 C C . LYS A 1 204 ? -17.972 0.333 7.124 1.00 95.31 204 LYS A C 1
ATOM 1549 O O . LYS A 1 204 ? -18.988 0.148 7.787 1.00 95.31 204 LYS A O 1
ATOM 1554 N N . ASP A 1 205 ? -17.249 -0.660 6.608 1.00 96.12 205 ASP A N 1
ATOM 1555 C CA . ASP A 1 205 ? -17.494 -2.090 6.819 1.00 96.12 205 ASP A CA 1
ATOM 1556 C C . ASP A 1 205 ? -16.337 -2.722 7.629 1.00 96.12 205 ASP A C 1
ATOM 1558 O O . ASP A 1 205 ? -15.501 -3.453 7.080 1.00 96.12 205 ASP A O 1
ATOM 1562 N N . PRO A 1 206 ? -16.214 -2.404 8.937 1.00 95.31 206 PRO A N 1
ATOM 1563 C CA . PRO A 1 206 ? -15.146 -2.939 9.779 1.00 95.31 206 PRO A CA 1
ATOM 1564 C C . PRO A 1 206 ? -15.241 -4.462 9.957 1.00 95.31 206 PRO A C 1
ATOM 1566 O O . PRO A 1 206 ? -14.213 -5.128 10.071 1.00 95.31 206 PRO A O 1
ATOM 1569 N N . GLN A 1 207 ? -16.442 -5.046 9.935 1.00 95.56 207 GLN A N 1
ATOM 1570 C CA . GLN A 1 207 ? -16.626 -6.497 10.015 1.00 95.56 207 GLN A CA 1
ATOM 1571 C C . GLN A 1 207 ? -16.037 -7.203 8.787 1.00 95.56 207 GLN A C 1
ATOM 1573 O O . GLN A 1 207 ? -15.210 -8.103 8.952 1.00 95.56 207 GLN A O 1
ATOM 1578 N N . GLY A 1 208 ? -16.383 -6.758 7.573 1.00 96.31 208 GLY A N 1
ATOM 1579 C CA . GLY A 1 208 ? -15.823 -7.311 6.338 1.00 96.31 208 GLY A CA 1
ATOM 1580 C C . GLY A 1 208 ? -14.312 -7.086 6.224 1.00 96.31 208 GLY A C 1
ATOM 1581 O O . GLY A 1 208 ? -13.578 -7.963 5.766 1.00 96.31 208 GLY A O 1
ATOM 1582 N N . ALA A 1 209 ? -13.806 -5.950 6.716 1.00 97.56 209 ALA A N 1
ATOM 1583 C CA . ALA A 1 209 ? -12.366 -5.713 6.806 1.00 97.56 209 ALA A CA 1
ATOM 1584 C C . ALA A 1 209 ? -11.667 -6.731 7.726 1.00 97.56 209 ALA A C 1
ATOM 1586 O O . ALA A 1 209 ? -10.632 -7.290 7.357 1.00 97.56 209 ALA A O 1
ATOM 1587 N N . ALA A 1 210 ? -12.235 -7.013 8.906 1.00 96.56 210 ALA A N 1
ATOM 1588 C CA . ALA A 1 210 ? -11.686 -8.003 9.833 1.00 96.56 210 ALA A CA 1
ATOM 1589 C C . ALA A 1 210 ? -11.663 -9.422 9.246 1.00 96.56 210 ALA A C 1
ATOM 1591 O O . ALA A 1 210 ? -10.757 -10.195 9.554 1.00 96.56 210 ALA A O 1
ATOM 1592 N N . GLU A 1 211 ? -12.645 -9.783 8.418 1.00 95.88 211 GLU A N 1
ATOM 1593 C CA . GLU A 1 211 ? -12.671 -11.073 7.722 1.00 95.88 211 GLU A CA 1
ATOM 1594 C C . GLU A 1 211 ? -11.496 -11.221 6.759 1.00 95.88 211 GLU A C 1
ATOM 1596 O O . GLU A 1 211 ? -10.710 -12.157 6.905 1.00 95.88 211 GLU A O 1
ATOM 1601 N N . LEU A 1 212 ? -11.293 -10.241 5.880 1.00 95.81 212 LEU A N 1
ATOM 1602 C CA . LEU A 1 212 ? -10.185 -10.252 4.924 1.00 95.81 212 LEU A CA 1
ATOM 1603 C C . LEU A 1 212 ? -8.814 -10.236 5.610 1.00 95.81 212 LEU A C 1
ATOM 1605 O O . LEU A 1 212 ? -7.894 -10.936 5.191 1.00 95.81 212 LEU A O 1
ATOM 1609 N N . TYR A 1 213 ? -8.660 -9.477 6.697 1.00 95.94 213 TYR A N 1
ATOM 1610 C CA . TYR A 1 213 ? -7.419 -9.501 7.470 1.00 95.94 213 TYR A CA 1
ATOM 1611 C C . TYR A 1 213 ? -7.144 -10.854 8.122 1.00 95.94 213 TYR A C 1
ATOM 1613 O O . TYR A 1 213 ? -5.988 -11.265 8.219 1.00 95.94 213 TYR A O 1
ATOM 1621 N N . ARG A 1 214 ? -8.185 -11.561 8.566 1.00 94.06 214 ARG A N 1
ATOM 1622 C CA . ARG A 1 214 ? -8.039 -12.902 9.136 1.00 94.06 214 ARG A CA 1
ATOM 1623 C C . ARG A 1 214 ? -7.600 -13.908 8.080 1.00 94.06 214 ARG A C 1
ATOM 1625 O O . ARG A 1 214 ? -6.673 -14.660 8.348 1.00 94.06 214 ARG A O 1
ATOM 1632 N N . GLU A 1 215 ? -8.183 -13.857 6.885 1.00 92.69 215 GLU A N 1
ATOM 1633 C CA . GLU A 1 215 ? -7.748 -14.686 5.752 1.00 92.69 215 GLU A CA 1
ATOM 1634 C C . GLU A 1 215 ? -6.272 -14.446 5.405 1.00 92.69 215 GLU A C 1
ATOM 1636 O O . GLU A 1 215 ? -5.543 -15.377 5.065 1.00 92.69 215 GLU A O 1
ATOM 1641 N N . VAL A 1 216 ? -5.800 -13.198 5.517 1.00 93.12 216 VAL A N 1
ATOM 1642 C CA . VAL A 1 216 ? -4.375 -12.888 5.342 1.00 93.12 216 VAL A CA 1
ATOM 1643 C C . VAL A 1 216 ? -3.525 -13.569 6.414 1.00 93.12 216 VAL A C 1
ATOM 1645 O O . VAL A 1 216 ? -2.476 -14.097 6.065 1.00 93.12 216 VAL A O 1
ATOM 1648 N N . LEU A 1 217 ? -3.959 -13.588 7.681 1.00 90.62 217 LEU A N 1
ATOM 1649 C CA . LEU A 1 217 ? -3.247 -14.275 8.769 1.00 90.62 217 LEU A CA 1
ATOM 1650 C C . LEU A 1 217 ? -3.268 -15.803 8.647 1.00 90.62 217 LEU A C 1
ATOM 1652 O O . LEU A 1 217 ? -2.300 -16.448 9.037 1.00 90.62 217 LEU A O 1
ATOM 1656 N N . GLU A 1 218 ? -4.352 -16.378 8.128 1.00 88.75 218 GLU A N 1
ATOM 1657 C CA . GLU A 1 218 ? -4.479 -17.822 7.885 1.00 88.75 218 GLU A CA 1
ATOM 1658 C C . GLU A 1 218 ? -3.500 -18.318 6.814 1.00 88.75 218 GLU A C 1
ATOM 1660 O O . GLU A 1 218 ? -3.073 -19.466 6.859 1.00 88.75 218 GLU A O 1
ATOM 1665 N N . GLY A 1 219 ? -3.090 -17.440 5.894 1.00 83.69 219 GLY A N 1
ATOM 1666 C CA . GLY A 1 219 ? -2.022 -17.706 4.928 1.00 83.69 219 GLY A CA 1
ATOM 1667 C C . GLY A 1 219 ? -0.600 -17.618 5.496 1.00 83.69 219 GLY A C 1
ATOM 1668 O O . GLY A 1 219 ? 0.332 -17.536 4.703 1.00 83.69 219 GLY A O 1
ATOM 1669 N N . GLU A 1 220 ? -0.446 -17.571 6.825 1.00 79.06 220 GLU A N 1
ATOM 1670 C CA . GLU A 1 220 ? 0.826 -17.496 7.566 1.00 79.06 220 GLU A CA 1
ATOM 1671 C C . GLU A 1 220 ? 1.802 -16.440 7.014 1.00 79.06 220 GLU A C 1
ATOM 1673 O O . GLU A 1 220 ? 2.898 -16.753 6.548 1.00 79.06 220 GLU A O 1
ATOM 1678 N N . PRO A 1 221 ? 1.417 -15.153 7.037 1.00 77.56 221 PRO A N 1
ATOM 1679 C CA . PRO A 1 221 ? 2.263 -14.099 6.518 1.00 77.56 221 PRO A CA 1
ATOM 1680 C C . PRO A 1 221 ? 3.457 -13.888 7.450 1.00 77.56 221 PRO A C 1
ATOM 1682 O O . PRO A 1 221 ? 3.331 -13.981 8.670 1.00 77.56 221 PRO A O 1
ATOM 1685 N N . GLU A 1 222 ? 4.606 -13.525 6.888 1.00 73.00 222 GLU A N 1
ATOM 1686 C CA . GLU A 1 222 ? 5.819 -13.245 7.657 1.00 73.00 222 GLU A CA 1
ATOM 1687 C C . GLU A 1 222 ? 6.176 -11.748 7.648 1.00 73.00 222 GLU A C 1
ATOM 1689 O O . GLU A 1 222 ? 5.704 -10.954 6.826 1.00 73.00 222 GLU A O 1
ATOM 1694 N N . GLY A 1 223 ? 7.030 -11.341 8.590 1.00 70.81 223 GLY A N 1
ATOM 1695 C CA . GLY A 1 223 ? 7.629 -10.006 8.621 1.00 70.81 223 GLY A CA 1
ATOM 1696 C C . GLY A 1 223 ? 6.640 -8.855 8.853 1.00 70.81 223 GLY A C 1
ATOM 1697 O O . GLY A 1 223 ? 5.786 -8.899 9.741 1.00 70.81 223 GLY A O 1
ATOM 1698 N N . ILE A 1 224 ? 6.797 -7.774 8.081 1.00 67.44 224 ILE A N 1
ATOM 1699 C CA . ILE A 1 224 ? 6.090 -6.492 8.283 1.00 67.44 224 ILE A CA 1
ATOM 1700 C C . ILE A 1 224 ? 4.569 -6.641 8.126 1.00 67.44 224 ILE A C 1
ATOM 1702 O O . ILE A 1 224 ? 3.807 -5.991 8.849 1.00 67.44 224 ILE A O 1
ATOM 1706 N N . ASP A 1 225 ? 4.121 -7.503 7.210 1.00 76.81 225 ASP A N 1
ATOM 1707 C CA . ASP A 1 225 ? 2.697 -7.718 6.952 1.00 76.81 225 ASP A CA 1
ATOM 1708 C C . ASP A 1 225 ? 1.998 -8.336 8.170 1.00 76.81 225 ASP A C 1
ATOM 1710 O O . ASP A 1 225 ? 0.900 -7.904 8.520 1.00 76.81 225 ASP A O 1
ATOM 1714 N N . LEU A 1 226 ? 2.655 -9.268 8.870 1.00 87.88 226 LEU A N 1
ATOM 1715 C CA . LEU A 1 226 ? 2.093 -9.938 10.042 1.00 87.88 226 LEU A CA 1
ATOM 1716 C C . LEU A 1 226 ? 1.822 -8.955 11.192 1.00 87.88 226 LEU A C 1
ATOM 1718 O O . LEU A 1 226 ? 0.716 -8.947 11.736 1.00 87.88 226 LEU A O 1
ATOM 1722 N N . ALA A 1 227 ? 2.775 -8.072 11.522 1.00 90.69 227 ALA A N 1
ATOM 1723 C CA . ALA A 1 227 ? 2.568 -7.056 12.563 1.00 90.69 227 ALA A CA 1
ATOM 1724 C C . ALA A 1 227 ? 1.470 -6.066 12.177 1.00 90.69 227 ALA A C 1
ATOM 1726 O O . ALA A 1 227 ? 0.583 -5.786 12.984 1.00 90.69 227 ALA A O 1
ATOM 1727 N N . ARG A 1 228 ? 1.514 -5.554 10.938 1.00 91.44 228 ARG A N 1
ATOM 1728 C CA . ARG A 1 228 ? 0.544 -4.568 10.451 1.00 91.44 228 ARG A CA 1
ATOM 1729 C C . ARG A 1 228 ? -0.875 -5.120 10.501 1.00 91.44 228 ARG A C 1
ATOM 1731 O O . ARG A 1 228 ? -1.755 -4.481 11.067 1.00 91.44 228 ARG A O 1
ATOM 1738 N N . VAL A 1 229 ? -1.091 -6.303 9.931 1.00 94.88 229 VAL A N 1
ATOM 1739 C CA . VAL A 1 229 ? -2.411 -6.943 9.855 1.00 94.88 229 VAL A CA 1
ATOM 1740 C C . VAL A 1 229 ? -2.933 -7.293 11.248 1.00 94.88 229 VAL A C 1
ATOM 1742 O O . VAL A 1 229 ? -4.085 -7.002 11.566 1.00 94.88 229 VAL A O 1
ATOM 1745 N N . THR A 1 230 ? -2.082 -7.847 12.114 1.00 95.56 230 THR A N 1
ATOM 1746 C CA . THR A 1 230 ? -2.471 -8.181 13.493 1.00 95.56 230 THR A CA 1
ATOM 1747 C C . THR A 1 230 ? -2.835 -6.922 14.283 1.00 95.56 230 THR A C 1
ATOM 1749 O O . THR A 1 230 ? -3.831 -6.913 15.004 1.00 95.56 230 THR A O 1
ATOM 1752 N N . TYR A 1 231 ? -2.083 -5.831 14.115 1.00 95.88 231 TYR A N 1
ATOM 1753 C CA . TYR A 1 231 ? -2.398 -4.552 14.748 1.00 95.88 231 TYR A CA 1
ATOM 1754 C C . TYR A 1 231 ? -3.720 -3.968 14.230 1.00 95.88 231 TYR A C 1
ATOM 1756 O O . TYR A 1 231 ? -4.559 -3.570 15.038 1.00 95.88 231 TYR A O 1
ATOM 1764 N N . ARG A 1 232 ? -3.953 -3.993 12.908 1.00 96.50 232 ARG A N 1
ATOM 1765 C CA . ARG A 1 232 ? -5.220 -3.566 12.286 1.00 96.50 232 ARG A CA 1
ATOM 1766 C C . ARG A 1 232 ? -6.424 -4.332 12.822 1.00 96.50 232 ARG A C 1
ATOM 1768 O O . ARG A 1 232 ? -7.431 -3.713 13.145 1.00 96.50 232 ARG A O 1
ATOM 1775 N N . LEU A 1 233 ? -6.313 -5.648 12.989 1.00 97.19 233 LEU A N 1
ATOM 1776 C CA . LEU A 1 233 ? -7.363 -6.452 13.623 1.00 97.19 233 LEU A CA 1
ATOM 1777 C C . LEU A 1 233 ? -7.629 -6.024 15.067 1.00 97.19 233 LEU A C 1
ATOM 1779 O O . LEU A 1 233 ? -8.784 -5.978 15.483 1.00 97.19 233 LEU A O 1
ATOM 1783 N N . GLY A 1 234 ? -6.585 -5.670 15.820 1.00 97.00 234 GLY A N 1
ATOM 1784 C CA . GLY A 1 234 ? -6.732 -5.074 17.147 1.00 97.00 234 GLY A CA 1
ATOM 1785 C C . GLY A 1 234 ? -7.565 -3.791 17.119 1.00 97.00 234 GLY A C 1
ATOM 1786 O O . GLY A 1 234 ? -8.530 -3.689 17.874 1.00 97.00 234 GLY A O 1
ATOM 1787 N N . GLN A 1 235 ? -7.244 -2.872 16.203 1.00 96.75 235 GLN A N 1
ATOM 1788 C CA . GLN A 1 235 ? -7.969 -1.605 16.021 1.00 96.75 235 GLN A CA 1
ATOM 1789 C C . GLN A 1 235 ? -9.428 -1.825 15.625 1.00 96.75 235 GLN A C 1
ATOM 1791 O O . GLN A 1 235 ? -10.328 -1.230 16.212 1.00 96.75 235 GLN A O 1
ATOM 1796 N N . ILE A 1 236 ? -9.673 -2.726 14.677 1.00 96.88 236 ILE A N 1
ATOM 1797 C CA . ILE A 1 236 ? -11.024 -3.021 14.203 1.00 96.88 236 ILE A CA 1
ATOM 1798 C C . ILE A 1 236 ? -11.864 -3.663 15.309 1.00 96.88 236 ILE A C 1
ATOM 1800 O O . ILE A 1 236 ? -12.997 -3.257 15.544 1.00 96.88 236 ILE A O 1
ATOM 1804 N N . HIS A 1 237 ? -11.328 -4.650 16.028 1.00 93.12 237 HIS A N 1
ATOM 1805 C CA . HIS A 1 237 ? -12.074 -5.277 17.120 1.00 93.12 237 HIS A CA 1
ATOM 1806 C C . HIS A 1 237 ? -12.315 -4.332 18.294 1.00 93.12 237 HIS A C 1
ATOM 1808 O O . HIS A 1 237 ? -13.315 -4.478 18.994 1.00 93.12 237 HIS A O 1
ATOM 1814 N N . GLU A 1 238 ? -11.431 -3.360 18.494 1.00 92.06 238 GLU A N 1
ATOM 1815 C CA . GLU A 1 238 ? -11.644 -2.284 19.448 1.00 92.06 238 GLU A CA 1
ATOM 1816 C C . GLU A 1 238 ? -12.814 -1.378 19.034 1.00 92.06 238 GLU A C 1
ATOM 1818 O O . GLU A 1 238 ? -13.698 -1.142 19.856 1.00 92.06 238 GLU A O 1
ATOM 1823 N N . GLU A 1 239 ? -12.872 -0.947 17.769 1.00 91.69 239 GLU A N 1
ATOM 1824 C CA . GLU A 1 239 ? -13.989 -0.157 17.220 1.00 91.69 239 GLU A CA 1
ATOM 1825 C C . GLU A 1 239 ? -15.324 -0.911 17.299 1.00 91.69 239 GLU A C 1
ATOM 1827 O O . GLU A 1 239 ? -16.353 -0.341 17.654 1.00 91.69 239 GLU A O 1
ATOM 1832 N N . LEU A 1 240 ? -15.301 -2.220 17.043 1.00 86.56 240 LEU A N 1
ATOM 1833 C CA . LEU A 1 240 ? -16.471 -3.096 17.146 1.00 86.56 240 LEU A CA 1
ATOM 1834 C C . LEU A 1 240 ? -16.913 -3.378 18.594 1.00 86.56 240 LEU A C 1
ATOM 1836 O O . LEU A 1 240 ? -17.904 -4.077 18.804 1.00 86.56 240 LEU A O 1
ATOM 1840 N N . GLY A 1 241 ? -16.173 -2.902 19.600 1.00 85.38 241 GLY A N 1
ATOM 1841 C CA . GLY A 1 241 ? -16.447 -3.157 21.016 1.00 85.38 241 GLY A CA 1
ATOM 1842 C C . GLY A 1 241 ? -16.059 -4.560 21.503 1.00 85.38 241 GLY A C 1
ATOM 1843 O O . GLY A 1 241 ? -16.226 -4.867 22.687 1.00 85.38 241 GLY A O 1
ATOM 1844 N N . ASP A 1 242 ? -15.480 -5.410 20.647 1.00 86.12 242 ASP A N 1
ATOM 1845 C CA . ASP A 1 242 ? -14.935 -6.721 21.024 1.00 86.12 242 ASP A CA 1
ATOM 1846 C C . ASP A 1 242 ? -13.552 -6.564 21.670 1.00 86.12 242 ASP A C 1
ATOM 1848 O O . ASP A 1 242 ? -12.494 -6.950 21.160 1.00 86.12 242 ASP A O 1
ATOM 1852 N N . ARG A 1 243 ? -13.577 -5.970 22.860 1.00 86.00 243 ARG A N 1
ATOM 1853 C CA . ARG A 1 243 ? -12.392 -5.635 23.645 1.00 86.00 243 ARG A CA 1
ATOM 1854 C C . ARG A 1 243 ? -11.522 -6.850 23.960 1.00 86.00 243 ARG A C 1
ATOM 1856 O O . ARG A 1 243 ? -10.302 -6.727 24.048 1.00 86.00 243 ARG A O 1
ATOM 1863 N N . ALA A 1 244 ? -12.131 -8.022 24.138 1.00 84.75 244 ALA A N 1
ATOM 1864 C CA . ALA A 1 244 ? -11.401 -9.253 24.418 1.00 84.75 244 ALA A CA 1
ATOM 1865 C C . ALA A 1 244 ? -10.512 -9.650 23.230 1.00 84.75 244 ALA A C 1
ATOM 1867 O O . ALA A 1 244 ? -9.330 -9.955 23.425 1.00 84.75 244 ALA A O 1
ATOM 1868 N N . LYS A 1 245 ? -11.046 -9.591 22.001 1.00 88.94 245 LYS A N 1
ATOM 1869 C CA . LYS A 1 245 ? -10.248 -9.819 20.790 1.00 88.94 245 LYS A CA 1
ATOM 1870 C C . LYS A 1 245 ? -9.222 -8.716 20.568 1.00 88.94 245 LYS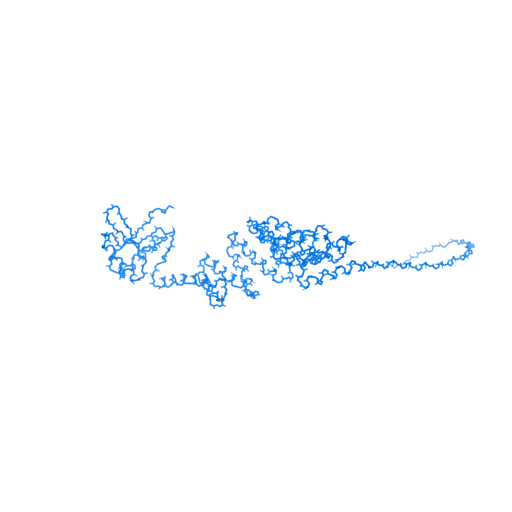 A C 1
ATOM 1872 O O . LYS A 1 245 ? -8.067 -9.046 20.307 1.00 88.94 245 LYS A O 1
ATOM 1877 N N . ALA A 1 246 ? -9.591 -7.448 20.750 1.00 93.94 246 ALA A N 1
ATOM 1878 C CA . ALA A 1 246 ? -8.660 -6.326 20.616 1.00 93.94 246 ALA A CA 1
ATOM 1879 C C . ALA A 1 246 ? -7.413 -6.502 21.502 1.00 93.94 246 ALA A C 1
ATOM 1881 O O . ALA A 1 246 ? -6.284 -6.474 21.012 1.00 93.94 246 ALA A O 1
ATOM 1882 N N . ILE A 1 247 ? -7.615 -6.811 22.790 1.00 91.69 247 ILE A N 1
ATOM 1883 C CA . ILE A 1 247 ? -6.539 -7.111 23.749 1.00 91.69 247 ILE A CA 1
ATOM 1884 C C . ILE A 1 247 ? -5.658 -8.267 23.260 1.00 91.69 247 ILE A C 1
ATOM 1886 O O . ILE A 1 247 ? -4.435 -8.181 23.348 1.00 91.69 247 ILE A O 1
ATOM 1890 N N . ARG A 1 248 ? -6.250 -9.351 22.740 1.00 93.25 248 ARG A N 1
ATOM 1891 C CA . ARG A 1 248 ? -5.488 -10.502 22.227 1.00 93.25 248 ARG A CA 1
ATOM 1892 C C . ARG A 1 248 ? -4.598 -10.109 21.045 1.00 93.25 248 ARG A C 1
ATOM 1894 O O . ARG A 1 248 ? -3.434 -10.513 21.011 1.00 93.25 248 ARG A O 1
ATOM 1901 N N . TYR A 1 249 ? -5.129 -9.348 20.092 1.00 95.94 249 TYR A N 1
ATOM 1902 C CA . TYR A 1 249 ? -4.379 -8.905 18.917 1.00 95.94 249 TYR A CA 1
ATOM 1903 C C . TYR A 1 249 ? -3.256 -7.939 19.297 1.00 95.94 249 TYR A C 1
ATOM 1905 O O . TYR A 1 249 ? -2.103 -8.185 18.946 1.00 95.94 249 TYR A O 1
ATOM 1913 N N . TYR A 1 250 ? -3.544 -6.916 20.105 1.00 96.12 250 TYR A N 1
ATOM 1914 C CA . TYR A 1 250 ? -2.518 -5.985 20.577 1.00 96.12 250 TYR A CA 1
ATOM 1915 C C . TYR A 1 250 ? -1.430 -6.670 21.404 1.00 96.12 250 TYR A C 1
ATOM 1917 O O . TYR A 1 250 ? -0.250 -6.412 21.184 1.00 96.12 250 TYR A O 1
ATOM 1925 N N . ARG A 1 251 ? -1.795 -7.605 22.289 1.00 94.56 251 ARG A N 1
ATOM 1926 C CA . ARG A 1 251 ? -0.815 -8.413 23.027 1.00 94.56 251 ARG A CA 1
ATOM 1927 C C . ARG A 1 251 ? 0.089 -9.206 22.095 1.00 94.56 251 ARG A C 1
ATOM 1929 O O . ARG A 1 251 ? 1.293 -9.247 22.303 1.00 94.56 251 ARG A O 1
ATOM 1936 N N . THR A 1 252 ? -0.485 -9.814 21.059 1.00 94.00 252 THR A N 1
ATOM 1937 C CA . THR A 1 252 ? 0.288 -10.588 20.082 1.00 94.00 252 THR A CA 1
ATOM 1938 C C . THR A 1 252 ? 1.351 -9.714 19.420 1.00 94.00 252 THR A C 1
ATOM 1940 O O . THR A 1 252 ? 2.509 -10.115 19.376 1.00 94.00 252 THR A O 1
ATOM 1943 N N . VAL A 1 253 ? 0.990 -8.505 18.984 1.00 95.12 253 VAL A N 1
ATOM 1944 C CA . VAL A 1 253 ? 1.946 -7.564 18.380 1.00 95.12 253 VAL A CA 1
ATOM 1945 C C . VAL A 1 253 ? 2.986 -7.087 19.401 1.00 95.12 253 VAL A C 1
ATOM 1947 O O . VAL A 1 253 ? 4.176 -7.119 19.113 1.00 95.12 253 VAL A O 1
ATOM 1950 N N . ALA A 1 254 ? 2.564 -6.693 20.604 1.00 93.44 254 ALA A N 1
ATOM 1951 C CA . ALA A 1 254 ? 3.461 -6.155 21.627 1.00 93.44 254 ALA A CA 1
ATOM 1952 C C . ALA A 1 254 ? 4.479 -7.184 22.154 1.00 93.44 254 ALA A C 1
ATOM 1954 O O . ALA A 1 254 ? 5.639 -6.847 22.362 1.00 93.44 254 ALA A O 1
ATOM 1955 N N . GLU A 1 255 ? 4.053 -8.431 22.376 1.00 91.50 255 GLU A N 1
ATOM 1956 C CA . GLU A 1 255 ? 4.883 -9.457 23.023 1.00 91.50 255 GLU A CA 1
ATOM 1957 C C . GLU A 1 255 ? 5.621 -10.342 22.019 1.00 91.50 255 GLU A C 1
ATOM 1959 O O . GLU A 1 255 ? 6.785 -10.673 22.225 1.00 91.50 255 GLU A O 1
ATOM 1964 N N . LYS A 1 256 ? 4.951 -10.757 20.936 1.00 90.25 256 LYS A N 1
ATOM 1965 C CA . LYS A 1 256 ? 5.525 -11.709 19.970 1.00 90.25 256 LYS A CA 1
ATOM 1966 C C . LYS A 1 256 ? 6.187 -11.028 18.779 1.00 90.25 256 LYS A C 1
ATOM 1968 O O . LYS A 1 256 ? 6.869 -11.695 18.011 1.00 90.25 256 LYS A O 1
ATOM 1973 N N . MET A 1 257 ? 5.965 -9.727 18.609 1.00 90.88 257 MET A N 1
ATOM 1974 C CA . MET A 1 257 ? 6.473 -8.941 17.483 1.00 90.88 257 MET A CA 1
ATOM 1975 C C . MET A 1 257 ? 7.133 -7.655 17.978 1.00 90.88 257 MET A C 1
ATOM 1977 O O . MET A 1 257 ? 6.949 -6.598 17.378 1.00 90.88 257 MET A O 1
ATOM 1981 N N . ALA A 1 258 ? 7.875 -7.747 19.086 1.00 88.00 258 ALA A N 1
ATOM 1982 C CA . ALA A 1 258 ? 8.435 -6.605 19.809 1.00 88.00 258 ALA A CA 1
ATOM 1983 C C . ALA A 1 258 ? 9.343 -5.704 18.947 1.00 88.00 258 ALA A C 1
ATOM 1985 O O . ALA A 1 258 ? 9.367 -4.495 19.155 1.00 88.00 258 ALA A O 1
ATOM 1986 N N . ASP A 1 259 ? 10.013 -6.271 17.939 1.00 87.75 259 ASP A N 1
ATOM 1987 C CA . ASP A 1 259 ? 10.872 -5.526 17.006 1.00 87.75 259 ASP A CA 1
ATOM 1988 C C . ASP A 1 259 ? 10.091 -4.855 15.860 1.00 87.75 259 ASP A C 1
ATOM 1990 O O . ASP A 1 259 ? 10.659 -4.157 15.020 1.00 87.75 259 ASP A O 1
ATOM 1994 N N . SER A 1 260 ? 8.775 -5.073 15.782 1.00 89.38 260 SER A N 1
ATOM 1995 C CA . SER A 1 260 ? 7.944 -4.480 14.740 1.00 89.38 260 SER A CA 1
ATOM 1996 C C . SER A 1 260 ? 7.637 -3.011 15.021 1.00 89.38 260 SER A C 1
ATOM 1998 O O . SER A 1 260 ? 7.454 -2.592 16.164 1.00 89.38 260 SER A O 1
ATOM 2000 N N . PHE A 1 261 ? 7.449 -2.240 13.948 1.00 88.50 261 PHE A N 1
ATOM 2001 C CA . PHE A 1 261 ? 7.019 -0.839 14.015 1.00 88.50 261 PHE A CA 1
ATOM 2002 C C . PHE A 1 261 ? 5.752 -0.624 14.870 1.00 88.50 261 PHE A C 1
ATOM 2004 O O . PHE A 1 261 ? 5.575 0.432 15.468 1.00 88.50 261 PHE A O 1
ATOM 2011 N N . TYR A 1 262 ? 4.874 -1.631 14.951 1.00 90.69 262 TYR A N 1
ATOM 2012 C CA . TYR A 1 262 ? 3.584 -1.546 15.638 1.00 90.69 262 TYR A CA 1
ATOM 2013 C C . TYR A 1 262 ? 3.632 -1.977 17.113 1.00 90.69 262 TYR A C 1
ATOM 2015 O O . TYR A 1 262 ? 2.637 -1.807 17.817 1.00 90.69 262 TYR A O 1
ATOM 2023 N N . ALA A 1 263 ? 4.753 -2.520 17.602 1.00 90.88 263 ALA A N 1
ATOM 2024 C CA . ALA A 1 263 ? 4.861 -3.079 18.951 1.00 90.88 263 ALA A CA 1
ATOM 2025 C C . ALA A 1 263 ? 4.561 -2.057 20.053 1.00 90.88 263 ALA A C 1
ATOM 2027 O O . ALA A 1 263 ? 3.743 -2.319 20.935 1.00 90.88 263 ALA A O 1
ATOM 2028 N N . ALA A 1 264 ? 5.169 -0.870 19.974 1.00 85.81 264 ALA A N 1
ATOM 2029 C CA . ALA A 1 264 ? 4.981 0.185 20.968 1.00 85.81 264 ALA A CA 1
ATOM 2030 C C . ALA A 1 264 ? 3.528 0.686 21.003 1.00 85.81 264 ALA A C 1
ATOM 2032 O O . ALA A 1 264 ? 2.918 0.751 22.071 1.00 85.81 264 ALA A O 1
ATOM 2033 N N . SER A 1 265 ? 2.938 0.958 19.834 1.00 88.38 265 SER A N 1
ATOM 2034 C CA . SER A 1 265 ? 1.536 1.378 19.725 1.00 88.38 265 SER A CA 1
ATOM 2035 C C . SER A 1 265 ? 0.571 0.294 20.214 1.00 88.38 265 SER A C 1
ATOM 2037 O O . SER A 1 265 ? -0.439 0.598 20.846 1.00 88.38 265 SER A O 1
ATOM 2039 N N . ALA A 1 266 ? 0.876 -0.980 19.960 1.00 93.62 266 ALA A N 1
ATOM 2040 C CA . ALA A 1 266 ? 0.090 -2.096 20.470 1.00 93.62 266 ALA A CA 1
ATOM 2041 C C . ALA A 1 266 ? 0.185 -2.215 21.999 1.00 93.62 266 ALA A C 1
ATOM 2043 O O . ALA A 1 266 ? -0.838 -2.401 22.656 1.00 93.62 266 ALA A O 1
ATOM 2044 N N . ALA A 1 267 ? 1.380 -2.055 22.577 1.00 90.75 267 ALA A N 1
ATOM 2045 C CA . ALA A 1 267 ? 1.586 -2.072 24.025 1.00 90.75 267 ALA A CA 1
ATOM 2046 C C . ALA A 1 267 ? 0.833 -0.928 24.724 1.00 90.75 267 ALA A C 1
ATOM 2048 O O . ALA A 1 267 ? 0.210 -1.131 25.768 1.00 90.75 267 ALA A O 1
ATOM 2049 N N . GLU A 1 268 ? 0.827 0.264 24.125 1.00 87.38 268 GLU A N 1
ATOM 2050 C CA . GLU A 1 268 ? 0.058 1.405 24.621 1.00 87.38 268 GLU A CA 1
ATOM 2051 C C . GLU A 1 268 ? -1.450 1.113 24.634 1.00 87.38 268 GLU A C 1
ATOM 2053 O O . GLU A 1 268 ? -2.090 1.237 25.686 1.00 87.38 268 GLU A O 1
ATOM 2058 N N . ARG A 1 269 ? -2.018 0.659 23.503 1.00 91.56 269 ARG A N 1
ATOM 2059 C CA . ARG A 1 269 ? -3.445 0.288 23.432 1.00 91.56 269 ARG A CA 1
ATOM 2060 C C . ARG A 1 269 ? -3.781 -0.842 24.404 1.00 91.56 269 ARG A C 1
ATOM 2062 O O . ARG A 1 269 ? -4.812 -0.787 25.071 1.00 91.56 269 ARG A O 1
ATOM 2069 N N . LEU A 1 270 ? -2.906 -1.838 24.545 1.00 89.56 270 LEU A N 1
ATOM 2070 C CA . LEU A 1 270 ? -3.078 -2.934 25.500 1.00 89.56 270 LEU A CA 1
ATOM 2071 C C . LEU A 1 270 ? -3.151 -2.432 26.949 1.00 89.56 270 LEU A C 1
ATOM 2073 O O . LEU A 1 270 ? -4.011 -2.891 27.704 1.00 89.56 270 LEU A O 1
ATOM 2077 N N . ASN A 1 271 ? -2.288 -1.491 27.337 1.00 83.62 271 ASN A N 1
ATOM 2078 C CA . ASN A 1 271 ? -2.280 -0.907 28.679 1.00 83.62 271 ASN A CA 1
ATOM 2079 C C . ASN A 1 271 ? -3.520 -0.044 28.949 1.00 83.62 271 ASN A C 1
ATOM 2081 O O . ASN A 1 271 ? -4.063 -0.091 30.054 1.00 83.62 271 ASN A O 1
ATOM 2085 N N . ASP A 1 272 ? -3.988 0.738 27.971 1.00 83.62 272 ASP A N 1
ATOM 2086 C CA . ASP A 1 272 ? -5.266 1.464 28.071 1.00 83.62 272 ASP A CA 1
ATOM 2087 C C . ASP A 1 272 ? -6.422 0.468 28.276 1.00 83.62 272 ASP A C 1
ATOM 2089 O O . ASP A 1 272 ? -7.133 0.509 29.283 1.00 83.62 272 ASP A O 1
ATOM 2093 N N . LEU A 1 273 ? -6.532 -0.531 27.395 1.00 81.75 273 LEU A N 1
ATOM 2094 C CA . LEU A 1 273 ? -7.605 -1.521 27.442 1.00 81.75 273 LEU A CA 1
ATOM 2095 C C . LEU A 1 273 ? -7.552 -2.451 28.663 1.00 81.75 273 LEU A C 1
ATOM 2097 O O . LEU A 1 273 ? -8.603 -2.925 29.100 1.00 81.75 273 LEU A O 1
ATOM 2101 N N . SER A 1 274 ? -6.387 -2.715 29.244 1.00 75.94 274 SER A N 1
ATOM 2102 C CA . SER A 1 274 ? -6.281 -3.546 30.452 1.00 75.94 274 SER A CA 1
ATOM 2103 C C . SER A 1 274 ? -6.636 -2.749 31.705 1.00 75.94 274 SER A C 1
ATOM 2105 O O . SER A 1 274 ? -7.450 -3.212 32.502 1.00 75.94 274 SER A O 1
ATOM 2107 N N . ARG A 1 275 ? -6.160 -1.501 31.819 1.00 70.06 275 ARG A N 1
ATOM 2108 C CA . ARG A 1 275 ? -6.488 -0.631 32.959 1.00 70.06 275 ARG A CA 1
ATOM 2109 C C . ARG A 1 275 ? -7.984 -0.380 33.092 1.00 70.06 275 ARG A C 1
ATOM 2111 O O . ARG A 1 275 ? -8.511 -0.516 34.192 1.00 70.06 275 ARG A O 1
ATOM 2118 N N . ARG A 1 276 ? -8.711 -0.099 31.998 1.00 63.19 276 ARG A N 1
ATOM 2119 C CA . ARG A 1 276 ? -10.178 0.044 32.135 1.00 63.19 276 ARG A CA 1
ATOM 2120 C C . ARG A 1 276 ? -10.902 -1.282 32.408 1.00 63.19 276 ARG A C 1
ATOM 2122 O O . ARG A 1 276 ? -11.974 -1.252 32.993 1.00 63.19 276 ARG A O 1
ATOM 2129 N N . ARG A 1 277 ? -10.327 -2.446 32.067 1.00 63.75 277 ARG A N 1
ATOM 2130 C CA . ARG A 1 277 ? -10.885 -3.749 32.485 1.00 63.75 277 ARG A CA 1
ATOM 2131 C C . ARG A 1 277 ? -10.728 -3.951 33.992 1.00 63.75 277 ARG A C 1
ATOM 2133 O O . ARG A 1 277 ? -11.672 -4.400 34.631 1.00 63.75 277 ARG A O 1
ATOM 2140 N N . GLU A 1 278 ? -9.559 -3.638 34.542 1.00 61.03 278 GLU A N 1
ATOM 2141 C CA . GLU A 1 278 ? -9.297 -3.711 35.984 1.00 61.03 278 GLU A CA 1
ATOM 2142 C C . GLU A 1 278 ? -10.160 -2.714 36.763 1.00 61.03 278 GLU A C 1
ATOM 2144 O O . GLU A 1 278 ? -10.728 -3.089 37.784 1.00 61.03 278 GLU A O 1
ATOM 2149 N N . ALA A 1 279 ? -10.354 -1.499 36.236 1.00 56.03 279 ALA A N 1
ATOM 2150 C CA . ALA A 1 279 ? -11.286 -0.521 36.794 1.00 56.03 279 ALA A CA 1
ATOM 2151 C C . ALA A 1 279 ? -12.720 -1.080 36.855 1.00 56.03 279 ALA A C 1
ATOM 2153 O O . ALA A 1 279 ? -13.293 -1.152 37.939 1.00 56.03 279 ALA A O 1
ATOM 2154 N N . ILE A 1 280 ? -13.255 -1.586 35.734 1.00 52.50 280 ILE A N 1
ATOM 2155 C CA . ILE A 1 280 ? -14.597 -2.199 35.687 1.00 52.50 280 ILE A CA 1
ATOM 2156 C C . ILE A 1 280 ? -14.702 -3.389 36.655 1.00 52.50 280 ILE A C 1
ATOM 2158 O O . ILE A 1 280 ? -15.688 -3.514 37.378 1.00 52.50 280 ILE A O 1
ATOM 2162 N N . ALA A 1 281 ? -13.685 -4.257 36.703 1.00 47.94 281 ALA A N 1
ATOM 2163 C CA . ALA A 1 281 ? -13.662 -5.421 37.591 1.00 47.94 281 ALA A CA 1
ATOM 2164 C C . ALA A 1 281 ? -13.598 -5.040 39.081 1.00 47.94 281 ALA A C 1
ATOM 2166 O O . ALA A 1 281 ? -14.117 -5.771 39.921 1.00 47.94 281 ALA A O 1
ATOM 2167 N N . ALA A 1 282 ? -13.002 -3.893 39.404 1.00 50.16 282 ALA A N 1
ATOM 2168 C CA . ALA A 1 282 ? -12.968 -3.321 40.746 1.00 50.16 282 ALA A CA 1
ATOM 2169 C C . ALA A 1 282 ? -14.243 -2.531 41.105 1.00 50.16 282 ALA A C 1
ATOM 2171 O O . ALA A 1 282 ? -14.265 -1.867 42.139 1.00 50.16 282 ALA A O 1
ATOM 2172 N N . GLY A 1 283 ? -15.286 -2.564 40.263 1.00 40.00 283 GLY A N 1
ATOM 2173 C CA . GLY A 1 283 ? -16.504 -1.775 40.462 1.00 40.00 283 GLY A CA 1
ATOM 2174 C C . GLY A 1 283 ? -16.304 -0.279 40.211 1.00 40.00 283 GLY A C 1
ATOM 2175 O O . GLY A 1 283 ? -17.148 0.522 40.590 1.00 40.00 283 GLY A O 1
ATOM 2176 N N . MET A 1 284 ? -15.202 0.121 39.573 1.00 44.00 284 MET A N 1
ATOM 2177 C CA . MET A 1 284 ? -14.983 1.499 39.152 1.00 44.00 284 MET A CA 1
ATOM 2178 C C . MET A 1 284 ? -15.596 1.702 37.752 1.00 44.00 284 MET A C 1
ATOM 2180 O O . MET A 1 284 ? -15.277 0.954 36.826 1.00 44.00 284 MET A O 1
ATOM 2184 N N . PRO A 1 285 ? -16.478 2.690 37.559 1.00 43.81 285 PRO A N 1
ATOM 2185 C CA . PRO A 1 285 ? -17.063 2.997 36.259 1.00 43.81 285 PRO A CA 1
ATOM 2186 C C . PRO A 1 285 ? -16.016 3.440 35.238 1.00 43.81 285 PRO A C 1
ATOM 2188 O O . PRO A 1 285 ? -14.963 3.979 35.579 1.00 43.81 285 PRO A O 1
ATOM 2191 N N . ASP A 1 286 ? -16.341 3.210 33.967 1.00 46.72 286 ASP A N 1
ATOM 2192 C CA . ASP A 1 286 ? -15.530 3.579 32.807 1.00 46.72 286 ASP A CA 1
ATOM 2193 C C . ASP A 1 286 ? -15.386 5.108 32.721 1.00 46.72 286 ASP A C 1
ATOM 2195 O O . ASP A 1 286 ? -16.294 5.813 32.279 1.00 46.72 286 ASP A O 1
ATOM 2199 N N . VAL A 1 287 ? -14.257 5.633 33.204 1.00 50.66 287 VAL A N 1
ATOM 2200 C CA . VAL A 1 287 ? -13.931 7.061 33.128 1.00 50.66 287 VAL A CA 1
ATOM 2201 C C . VAL A 1 287 ? -13.396 7.353 31.724 1.00 50.66 287 VAL A C 1
ATOM 2203 O O . VAL A 1 287 ? -12.215 7.142 31.428 1.00 50.66 287 VAL A O 1
ATOM 2206 N N . THR A 1 288 ? -14.263 7.821 30.830 1.00 47.97 288 THR A N 1
ATOM 2207 C CA . THR A 1 288 ? -13.870 8.326 29.508 1.00 47.97 288 THR A CA 1
ATOM 2208 C C . THR A 1 288 ? -13.077 9.622 29.671 1.00 47.97 288 THR A C 1
ATOM 2210 O O . THR A 1 288 ? -13.572 10.590 30.244 1.00 47.97 288 THR A O 1
ATOM 2213 N N . HIS A 1 289 ? -11.850 9.661 29.153 1.00 49.31 289 HIS A N 1
ATOM 2214 C CA . HIS A 1 289 ? -11.038 10.878 29.114 1.00 49.31 289 HIS A CA 1
ATOM 2215 C C . HIS A 1 289 ? -11.069 11.431 27.684 1.00 49.31 289 HIS A C 1
ATOM 2217 O O . HIS A 1 289 ? -10.531 10.795 26.779 1.00 49.31 289 HIS A O 1
ATOM 2223 N N . GLY A 1 290 ? -11.708 12.585 27.467 1.00 47.00 290 GLY A N 1
ATOM 2224 C CA . GLY A 1 290 ? -11.806 13.206 26.142 1.00 47.00 290 GLY A CA 1
ATOM 2225 C C . GLY A 1 290 ? -12.988 14.175 25.987 1.00 47.00 290 GLY A C 1
ATOM 2226 O O . GLY A 1 290 ? -13.747 14.352 26.941 1.00 47.00 290 GLY A O 1
ATOM 2227 N N . PRO A 1 291 ? -13.145 14.797 24.800 1.00 48.12 291 PRO A N 1
ATOM 2228 C CA . PRO A 1 291 ? -14.217 15.755 24.481 1.00 48.12 291 PRO A CA 1
ATOM 2229 C C . PRO A 1 291 ? -15.645 15.188 24.607 1.00 48.12 291 PRO A C 1
ATOM 2231 O O . PRO A 1 291 ? -16.589 15.966 24.664 1.00 48.12 291 PRO A O 1
ATOM 2234 N N . ASP A 1 292 ? -15.798 13.866 24.723 1.00 56.72 292 ASP A N 1
ATOM 2235 C CA . ASP A 1 292 ? -17.094 13.177 24.835 1.00 56.72 292 ASP A CA 1
ATOM 2236 C C . ASP A 1 292 ? -17.615 13.049 26.285 1.00 56.72 292 ASP A C 1
ATOM 2238 O O . ASP A 1 292 ? -18.648 12.426 26.536 1.00 56.72 292 ASP A O 1
ATOM 2242 N N . ALA A 1 293 ? -16.900 13.597 27.275 1.00 69.38 293 ALA A N 1
ATOM 2243 C CA . ALA A 1 293 ? -17.357 13.594 28.662 1.00 69.38 293 ALA A CA 1
ATOM 2244 C C . ALA A 1 293 ? -18.487 14.620 28.867 1.00 69.38 293 ALA A C 1
ATOM 2246 O O . ALA A 1 293 ? -18.248 15.827 28.883 1.00 69.38 293 ALA A O 1
ATOM 2247 N N . ALA A 1 294 ? -19.710 14.133 29.089 1.00 81.50 294 ALA A N 1
ATOM 2248 C CA . ALA A 1 294 ? -20.892 14.955 29.352 1.00 81.50 294 ALA A CA 1
ATOM 2249 C C . ALA A 1 294 ? -21.153 15.184 30.855 1.00 81.50 294 ALA A C 1
ATOM 2251 O O . ALA A 1 294 ? -21.810 16.155 31.228 1.00 81.50 294 ALA A O 1
ATOM 2252 N N . TYR A 1 295 ? -20.633 14.320 31.732 1.00 86.50 295 TYR A N 1
ATOM 2253 C CA . TYR A 1 295 ? -20.857 14.353 33.181 1.00 86.50 295 TYR A CA 1
ATOM 2254 C C . TYR A 1 295 ? -19.545 14.242 33.968 1.00 86.50 295 TYR A C 1
ATOM 2256 O O . TYR A 1 295 ? -18.562 13.672 33.500 1.00 86.50 295 TYR A O 1
ATOM 2264 N N . THR A 1 296 ? -19.524 14.763 35.192 1.00 90.00 296 THR A N 1
ATOM 2265 C CA . THR A 1 296 ? -18.420 14.627 36.158 1.00 90.00 296 THR A CA 1
ATOM 2266 C C . THR A 1 296 ? -18.980 14.559 37.579 1.00 90.00 296 THR A C 1
ATOM 2268 O O . THR A 1 296 ? -20.147 14.881 37.802 1.00 90.00 296 THR A O 1
ATOM 2271 N N . VAL A 1 297 ? -18.169 14.130 38.547 1.00 91.75 297 VAL A N 1
ATOM 2272 C CA . VAL A 1 297 ? -18.567 14.088 39.958 1.00 91.75 297 VAL A CA 1
ATOM 2273 C C . VAL A 1 297 ? -17.870 15.201 40.728 1.00 91.75 297 VAL A C 1
ATOM 2275 O O . VAL A 1 297 ? -16.644 15.252 40.816 1.00 91.75 297 VAL A O 1
ATOM 2278 N N . ARG A 1 298 ? -18.659 16.101 41.306 1.00 94.88 298 ARG A N 1
ATOM 2279 C CA . ARG A 1 298 ? -18.220 17.176 42.185 1.00 94.88 298 ARG A CA 1
ATOM 2280 C C . ARG A 1 298 ? -18.198 16.690 43.626 1.00 94.88 298 ARG A C 1
ATOM 2282 O O . ARG A 1 298 ? -19.234 16.401 44.210 1.00 94.88 298 ARG A O 1
ATOM 2289 N N . VAL A 1 299 ? -17.013 16.679 44.224 1.00 93.56 299 VAL A N 1
ATOM 2290 C CA . VAL A 1 299 ? -16.845 16.432 45.666 1.00 93.56 299 VAL A CA 1
ATOM 2291 C C . VAL A 1 299 ? -17.360 17.614 46.481 1.00 93.56 299 VAL A C 1
ATOM 2293 O O . VAL A 1 299 ? -17.887 17.456 47.575 1.00 93.56 299 VAL A O 1
ATOM 2296 N N . GLY A 1 300 ? -17.170 18.818 45.954 1.00 93.00 300 GLY A N 1
ATOM 2297 C CA . GLY A 1 300 ? -17.648 20.045 46.561 1.00 93.00 300 GLY A CA 1
ATOM 2298 C C . GLY A 1 300 ? -16.968 21.263 45.962 1.00 93.00 300 GLY A C 1
ATOM 2299 O O . GLY A 1 300 ? -16.100 21.160 45.090 1.00 93.00 300 GLY A O 1
ATOM 2300 N N . THR A 1 301 ? -17.368 22.419 46.462 1.00 93.50 301 THR A N 1
ATOM 2301 C CA . THR A 1 301 ? -16.772 23.712 46.134 1.00 93.50 301 THR A CA 1
ATOM 2302 C C . THR A 1 301 ? -16.147 24.244 47.415 1.00 93.50 301 THR A C 1
ATOM 2304 O O . THR A 1 301 ? -16.821 24.248 48.439 1.00 93.50 301 THR A O 1
ATOM 2307 N N . PHE A 1 302 ? -14.903 24.707 47.398 1.00 94.62 302 PHE A N 1
ATOM 2308 C CA . PHE A 1 302 ? -14.162 25.111 48.605 1.00 94.62 302 PHE A CA 1
ATOM 2309 C C . PHE A 1 302 ? -13.399 26.414 48.369 1.00 94.62 302 PHE A C 1
ATOM 2311 O O . PHE A 1 302 ? -13.328 26.879 47.235 1.00 94.62 302 PHE A O 1
ATOM 2318 N N . ALA A 1 303 ? -12.802 27.006 49.404 1.00 94.38 303 ALA A N 1
ATOM 2319 C CA . ALA A 1 303 ? -11.762 28.014 49.176 1.00 94.38 303 ALA A CA 1
ATOM 2320 C C . ALA A 1 303 ? -10.571 27.369 48.438 1.00 94.38 303 ALA A C 1
ATOM 2322 O O . ALA A 1 303 ? -10.313 26.181 48.629 1.00 94.38 303 ALA A O 1
ATOM 2323 N N . SER A 1 304 ? -9.826 28.105 47.609 1.00 89.06 304 SER A N 1
ATOM 2324 C CA . SER A 1 304 ? -8.806 27.500 46.728 1.00 89.06 304 SER A CA 1
ATOM 2325 C C . SER A 1 304 ? -7.743 26.671 47.459 1.00 89.06 304 SER A C 1
ATOM 2327 O O . SER A 1 304 ? -7.343 25.611 46.973 1.00 89.06 304 SER A O 1
ATOM 2329 N N . ASP A 1 305 ? -7.309 27.099 48.645 1.00 90.19 305 ASP A N 1
ATOM 2330 C CA . ASP A 1 305 ? -6.338 26.344 49.449 1.00 90.19 305 ASP A CA 1
ATOM 2331 C C . ASP A 1 305 ? -6.950 25.069 50.044 1.00 90.19 305 ASP A C 1
ATOM 2333 O O . ASP A 1 305 ? -6.325 24.006 50.027 1.00 90.19 305 ASP A O 1
ATOM 2337 N N . GLU A 1 306 ? -8.204 25.146 50.486 1.00 93.88 306 GLU A N 1
ATOM 2338 C CA . GLU A 1 306 ? -8.966 24.003 50.986 1.00 93.88 306 GLU A CA 1
ATOM 2339 C C . GLU A 1 306 ? -9.274 23.006 49.860 1.00 93.88 306 GLU A C 1
ATOM 2341 O O . GLU A 1 306 ? -9.123 21.804 50.050 1.00 93.88 306 GLU A O 1
ATOM 2346 N N . ALA A 1 307 ? -9.597 23.471 48.651 1.00 93.12 307 ALA A N 1
ATOM 2347 C CA . ALA A 1 307 ? -9.829 22.613 47.490 1.00 93.12 307 ALA A CA 1
ATOM 2348 C C . ALA A 1 307 ? -8.601 21.748 47.159 1.00 93.12 307 ALA A C 1
ATOM 2350 O O . ALA A 1 307 ? -8.740 20.567 46.832 1.00 93.12 307 ALA A O 1
ATOM 2351 N N . ARG A 1 308 ? -7.383 22.300 47.293 1.00 91.12 308 ARG A N 1
ATOM 2352 C CA . ARG A 1 308 ? -6.137 21.535 47.106 1.00 91.12 308 ARG A CA 1
ATOM 2353 C C . ARG A 1 308 ? -5.944 20.475 48.189 1.00 91.12 308 ARG A C 1
ATOM 2355 O O . ARG A 1 308 ? -5.530 19.366 47.860 1.00 91.12 308 ARG A O 1
ATOM 2362 N N . GLN A 1 309 ? -6.273 20.787 49.443 1.00 92.69 309 GLN A N 1
ATOM 2363 C CA . GLN A 1 309 ? -6.235 19.810 50.538 1.00 92.69 309 GLN A CA 1
ATOM 2364 C C . GLN A 1 309 ? -7.276 18.704 50.329 1.00 92.69 309 GLN A C 1
ATOM 2366 O O . GLN A 1 309 ? -6.967 17.522 50.453 1.00 92.69 309 GLN A O 1
ATOM 2371 N N . MET A 1 310 ? -8.489 19.083 49.928 1.00 91.94 310 MET A N 1
ATOM 2372 C CA . MET A 1 310 ? -9.592 18.162 49.667 1.00 91.94 310 MET A CA 1
ATOM 2373 C C . MET A 1 310 ? -9.324 17.247 48.473 1.00 91.94 310 MET A C 1
ATOM 2375 O O . MET A 1 310 ? -9.795 16.115 48.472 1.00 91.94 310 MET A O 1
ATOM 2379 N N . ALA A 1 311 ? -8.538 17.691 47.492 1.00 91.00 311 ALA A N 1
ATOM 2380 C CA . ALA A 1 311 ? -8.110 16.872 46.361 1.00 91.00 311 ALA A CA 1
ATOM 2381 C C . ALA A 1 311 ? -7.085 15.783 46.730 1.00 91.00 311 ALA A C 1
ATOM 2383 O O . ALA A 1 311 ? -7.021 14.767 46.038 1.00 91.00 311 ALA A O 1
ATOM 2384 N N . GLY A 1 312 ? -6.286 15.984 47.785 1.00 91.00 312 GLY A N 1
ATOM 2385 C CA . GLY A 1 312 ? -5.167 15.110 48.165 1.00 91.00 312 GLY A CA 1
ATOM 2386 C C . GLY A 1 312 ? -5.554 13.634 48.316 1.00 91.00 312 GLY A C 1
ATOM 2387 O O . GLY A 1 312 ? -5.065 12.818 47.538 1.00 91.00 312 GLY A O 1
ATOM 2388 N N . PRO A 1 313 ? -6.510 13.287 49.201 1.00 89.31 313 PRO A N 1
ATOM 2389 C CA . PRO A 1 313 ? -6.916 11.897 49.425 1.00 89.31 313 PRO A CA 1
ATOM 2390 C C . PRO A 1 313 ? -7.398 11.171 48.163 1.00 89.31 313 PRO A C 1
ATOM 2392 O O . PRO A 1 313 ? -7.195 9.967 48.017 1.00 89.31 313 PRO A O 1
ATOM 2395 N N . TYR A 1 314 ? -8.029 11.892 47.233 1.00 85.56 314 TYR A N 1
ATOM 2396 C CA . TYR A 1 314 ? -8.479 11.312 45.970 1.00 85.56 314 TYR A CA 1
ATOM 2397 C C . TYR A 1 314 ? -7.307 11.085 45.006 1.00 85.56 314 TYR A C 1
ATOM 2399 O O . TYR A 1 314 ? -7.244 10.035 44.370 1.00 85.56 314 TYR A O 1
ATOM 2407 N N . ARG A 1 315 ? -6.346 12.015 44.931 1.00 83.38 315 ARG A N 1
ATOM 2408 C CA . ARG A 1 315 ? -5.122 11.842 44.128 1.00 83.38 315 ARG A CA 1
ATOM 2409 C C . ARG A 1 315 ? -4.263 10.691 44.641 1.00 83.38 315 ARG A C 1
ATOM 2411 O O . ARG A 1 315 ? -3.812 9.881 43.837 1.00 83.38 315 ARG A O 1
ATOM 2418 N N . ASP A 1 316 ? -4.103 10.584 45.957 1.00 78.50 316 ASP A N 1
ATOM 2419 C CA . ASP A 1 316 ? -3.343 9.505 46.602 1.00 78.50 316 ASP A CA 1
ATOM 2420 C C . ASP A 1 316 ? -3.990 8.136 46.354 1.00 78.50 316 ASP A C 1
ATOM 2422 O O . ASP A 1 316 ? -3.307 7.128 46.189 1.00 78.50 316 ASP A O 1
ATOM 2426 N N . ALA A 1 317 ? -5.322 8.104 46.250 1.00 73.56 317 ALA A N 1
ATOM 2427 C CA . ALA A 1 317 ? -6.083 6.924 45.856 1.00 73.56 317 ALA A CA 1
ATOM 2428 C C . ALA A 1 317 ? -6.093 6.661 44.333 1.00 73.56 317 ALA A C 1
ATOM 2430 O O . ALA A 1 317 ? -6.792 5.749 43.887 1.00 73.56 317 ALA A O 1
ATOM 2431 N N . GLY A 1 318 ? -5.338 7.437 43.547 1.00 70.25 318 GLY A N 1
ATOM 2432 C CA . GLY A 1 318 ? -5.158 7.263 42.104 1.00 70.25 318 GLY A CA 1
ATOM 2433 C C . GLY A 1 318 ? -6.220 7.927 41.225 1.00 70.25 318 GLY A C 1
ATOM 2434 O O . GLY A 1 318 ? -6.217 7.718 40.012 1.00 70.25 318 GLY A O 1
ATOM 2435 N N . PHE A 1 319 ? -7.130 8.722 41.791 1.00 77.81 319 PHE A N 1
ATOM 2436 C CA . PHE A 1 319 ? -8.159 9.407 41.011 1.00 77.81 319 PHE A CA 1
ATOM 2437 C C . PHE A 1 319 ? -7.612 10.663 40.325 1.00 77.81 319 PHE A C 1
ATOM 2439 O O . PHE A 1 319 ? -6.841 11.435 40.901 1.00 77.81 319 PHE A O 1
ATOM 2446 N N . GLN A 1 320 ? -8.075 10.920 39.099 1.00 71.56 320 GLN A N 1
ATOM 2447 C CA . GLN A 1 320 ? -7.818 12.190 38.425 1.00 71.56 320 GLN A CA 1
ATOM 2448 C C . GLN A 1 320 ? -8.737 13.280 38.977 1.00 71.56 320 GLN A C 1
ATOM 2450 O O . GLN A 1 320 ? -9.957 13.221 38.814 1.00 71.56 320 GLN A O 1
ATOM 2455 N N . VAL A 1 321 ? -8.133 14.286 39.614 1.00 85.62 321 VAL A N 1
ATOM 2456 C CA . VAL A 1 321 ? -8.844 15.404 40.242 1.00 85.62 321 VAL A CA 1
ATOM 2457 C C . VAL A 1 321 ? -8.562 16.701 39.498 1.00 85.62 321 VAL A C 1
ATOM 2459 O O . VAL A 1 321 ? -7.412 17.154 39.445 1.00 85.62 321 VAL A O 1
ATOM 2462 N N . ARG A 1 322 ? -9.622 17.335 38.996 1.00 89.06 322 ARG A N 1
ATOM 2463 C CA . ARG A 1 322 ? -9.588 18.657 38.371 1.00 89.06 322 ARG A CA 1
ATOM 2464 C C . ARG A 1 322 ? -10.089 19.708 39.356 1.00 89.06 322 ARG A C 1
ATOM 2466 O O . ARG A 1 322 ? -11.138 19.543 39.973 1.00 89.06 322 ARG A O 1
ATOM 2473 N N . LEU A 1 323 ? -9.330 20.790 39.477 1.00 91.06 323 LEU A N 1
ATOM 2474 C CA . LEU A 1 323 ? -9.720 21.974 40.231 1.00 91.06 323 LEU A CA 1
ATOM 2475 C C . LEU A 1 323 ? -10.215 23.026 39.241 1.00 91.06 323 LEU A C 1
ATOM 2477 O O . LEU A 1 323 ? -9.514 23.312 38.272 1.00 91.06 323 LEU A O 1
ATOM 2481 N N . VAL A 1 324 ? -11.420 23.549 39.451 1.00 89.88 324 VAL A N 1
ATOM 2482 C CA . VAL A 1 324 ? -12.018 24.573 38.582 1.00 89.88 324 VAL A CA 1
ATOM 2483 C C . VAL A 1 324 ? -12.362 25.789 39.424 1.00 89.88 324 VAL A C 1
ATOM 2485 O O . VAL A 1 324 ? -13.249 25.716 40.273 1.00 89.88 324 VAL A O 1
ATOM 2488 N N . ASP A 1 325 ? -11.649 26.887 39.200 1.00 89.88 325 ASP A N 1
ATOM 2489 C CA . ASP A 1 325 ? -11.881 28.145 39.904 1.00 89.88 325 ASP A CA 1
ATOM 2490 C C . ASP A 1 325 ? -13.140 28.834 39.364 1.00 89.88 325 ASP A C 1
ATOM 2492 O O . ASP A 1 325 ? -13.311 29.002 38.156 1.00 89.88 325 ASP A O 1
ATOM 2496 N N . GLY A 1 326 ? -14.040 29.201 40.271 1.00 84.44 326 GLY A N 1
ATOM 2497 C CA . GLY A 1 326 ? -15.226 29.999 40.001 1.00 84.44 326 GLY A CA 1
ATOM 2498 C C . GLY A 1 326 ? -14.966 31.493 40.191 1.00 84.44 326 GLY A C 1
ATOM 2499 O O . GLY A 1 326 ? -14.044 31.915 40.891 1.00 84.44 326 GLY A O 1
ATOM 2500 N N . ASN A 1 327 ? -15.835 32.316 39.599 1.00 81.50 327 ASN A N 1
ATOM 2501 C CA . ASN A 1 327 ? -15.760 33.781 39.697 1.00 81.50 327 ASN A CA 1
ATOM 2502 C C . ASN A 1 327 ? -16.065 34.323 41.109 1.00 81.50 327 ASN A C 1
ATOM 2504 O O . ASN A 1 327 ? -15.880 35.509 41.367 1.00 81.50 327 ASN A O 1
ATOM 2508 N N . ASP A 1 328 ? -16.540 33.472 42.017 1.00 83.31 328 ASP A N 1
ATOM 2509 C CA . ASP A 1 328 ? -16.846 33.774 43.417 1.00 83.31 328 ASP A CA 1
ATOM 2510 C C . ASP A 1 328 ? -15.649 33.547 44.363 1.00 83.31 328 ASP A C 1
ATOM 2512 O O . ASP A 1 328 ? -15.792 33.650 45.582 1.00 83.31 328 ASP A O 1
ATOM 2516 N N . GLY A 1 329 ? -14.467 33.232 43.817 1.00 84.00 329 GLY A N 1
ATOM 2517 C CA . GLY A 1 329 ? -13.267 32.923 44.597 1.00 84.00 329 GLY A CA 1
ATOM 2518 C C . GLY A 1 329 ? -13.291 31.532 45.234 1.00 84.00 329 GLY A C 1
ATOM 2519 O O . GLY A 1 329 ? -12.452 31.235 46.088 1.00 84.00 329 GLY A O 1
ATOM 2520 N N . ARG A 1 330 ? -14.242 30.673 44.842 1.00 93.00 330 ARG A N 1
ATOM 2521 C CA . ARG A 1 330 ? -14.300 29.276 45.268 1.00 93.00 330 ARG A CA 1
ATOM 2522 C C . ARG A 1 330 ? -13.862 28.347 44.143 1.00 93.00 330 ARG A C 1
ATOM 2524 O O . ARG A 1 330 ? -14.112 28.592 42.971 1.00 93.00 330 ARG A O 1
ATOM 2531 N N . THR A 1 331 ? -13.257 27.229 44.508 1.00 93.75 331 THR A N 1
ATOM 2532 C CA . THR A 1 331 ? -12.735 26.224 43.586 1.00 93.75 331 THR A CA 1
ATOM 2533 C C . THR A 1 331 ? -13.537 24.933 43.722 1.00 93.75 331 THR A C 1
ATOM 2535 O O . THR A 1 331 ? -13.680 24.388 44.819 1.00 93.75 331 THR A O 1
ATOM 2538 N N . GLN A 1 332 ? -14.060 24.423 42.609 1.00 93.88 332 GLN A N 1
ATOM 2539 C CA . GLN A 1 332 ? -14.716 23.119 42.545 1.00 93.88 332 GLN A CA 1
ATOM 2540 C C . GLN A 1 332 ? -13.678 22.001 42.468 1.00 93.88 332 GLN A C 1
ATOM 2542 O O . GLN A 1 332 ? -12.721 22.089 41.700 1.00 93.88 332 GLN A O 1
ATOM 2547 N N . VAL A 1 333 ? -13.898 20.933 43.234 1.00 94.12 333 VAL A N 1
ATOM 2548 C CA . VAL A 1 333 ? -13.107 19.698 43.187 1.00 94.12 333 VAL A CA 1
ATOM 2549 C C . VAL A 1 333 ? -13.907 18.660 42.410 1.00 94.12 333 VAL A C 1
ATOM 2551 O O . VAL A 1 333 ? -14.913 18.148 42.905 1.00 94.12 333 VAL A O 1
ATOM 2554 N N . LEU A 1 334 ? -13.471 18.379 41.185 1.00 92.31 334 LEU A N 1
ATOM 2555 C CA . LEU A 1 334 ? -14.154 17.497 40.241 1.00 92.31 334 LEU A CA 1
ATOM 2556 C C . LEU A 1 334 ? -13.331 16.232 40.003 1.00 92.31 334 LEU A C 1
ATOM 2558 O O . LEU A 1 334 ? -12.106 16.304 39.877 1.00 92.31 334 LEU A O 1
ATOM 2562 N N . ILE A 1 335 ? -13.998 15.085 39.918 1.00 88.25 335 ILE A N 1
ATOM 2563 C CA . ILE A 1 335 ? -13.372 13.779 39.718 1.00 88.25 335 ILE A CA 1
ATOM 2564 C C . ILE A 1 335 ? -13.996 13.093 38.504 1.00 88.25 335 ILE A C 1
ATOM 2566 O O . ILE A 1 335 ? -15.211 12.901 38.431 1.00 88.25 335 ILE A O 1
ATOM 2570 N N . GLY A 1 336 ? -13.129 12.692 37.572 1.00 79.75 336 GLY A N 1
ATOM 2571 C CA . GLY A 1 336 ? -13.499 11.929 36.381 1.00 79.75 336 GLY A CA 1
ATOM 2572 C C . GLY A 1 336 ? -14.299 12.706 35.328 1.00 79.75 336 GLY A C 1
ATOM 2573 O O . GLY A 1 336 ? -14.686 13.860 35.519 1.00 79.75 336 GLY A O 1
ATOM 2574 N N . GLY A 1 337 ? -14.529 12.043 34.196 1.00 82.56 337 GLY A N 1
ATOM 2575 C CA . GLY A 1 337 ? -15.408 12.462 33.109 1.00 82.56 337 GLY A CA 1
ATOM 2576 C C . GLY A 1 337 ? -16.162 11.244 32.574 1.00 82.56 337 GLY A C 1
ATOM 2577 O O . GLY A 1 337 ? -15.579 10.168 32.436 1.00 82.56 337 GLY A O 1
ATOM 2578 N N . PHE A 1 338 ? -17.459 11.395 32.325 1.00 77.75 338 PHE A N 1
ATOM 2579 C CA . PHE A 1 338 ? -18.368 10.295 32.006 1.00 77.75 338 PHE A CA 1
ATOM 2580 C C . PHE A 1 338 ? -19.268 10.670 30.834 1.00 77.75 338 PHE A C 1
ATOM 2582 O O . PHE A 1 338 ? -19.786 11.785 30.779 1.00 77.75 338 PHE A O 1
ATOM 2589 N N . ALA A 1 339 ? -19.496 9.728 29.923 1.00 73.00 339 ALA A N 1
ATOM 2590 C CA . ALA A 1 339 ? -20.388 9.934 28.785 1.00 73.00 339 ALA A CA 1
ATOM 2591 C C . ALA A 1 339 ? -21.870 9.994 29.205 1.00 73.00 339 ALA A C 1
ATOM 2593 O O . ALA A 1 339 ? -22.671 10.669 28.566 1.00 73.00 339 ALA A O 1
ATOM 2594 N N . THR A 1 340 ? -22.252 9.308 30.291 1.00 75.69 340 THR A N 1
ATOM 2595 C CA . THR A 1 340 ? -23.655 9.201 30.732 1.00 75.69 340 THR A CA 1
ATOM 2596 C C . THR A 1 340 ? -23.841 9.485 32.225 1.00 75.69 340 THR A C 1
ATOM 2598 O O . THR A 1 340 ? -22.962 9.203 33.041 1.00 75.69 340 THR A O 1
ATOM 2601 N N . ASP A 1 341 ? -25.029 9.978 32.596 1.00 81.81 341 ASP A N 1
ATOM 2602 C CA . ASP A 1 341 ? -25.435 10.213 33.994 1.00 81.81 341 ASP A CA 1
ATOM 2603 C C . ASP A 1 341 ? -25.378 8.925 34.833 1.00 81.81 341 ASP A C 1
ATOM 2605 O O . ASP A 1 341 ? -24.956 8.942 35.984 1.00 81.81 341 ASP A O 1
ATOM 2609 N N . ILE A 1 342 ? -25.732 7.782 34.235 1.00 74.94 342 ILE A N 1
ATOM 2610 C CA . ILE A 1 342 ? -25.725 6.471 34.900 1.00 74.94 342 ILE A CA 1
ATOM 2611 C C . ILE A 1 342 ? -24.308 6.090 35.347 1.00 74.94 342 ILE A C 1
ATOM 2613 O O . ILE A 1 342 ? -24.113 5.683 36.492 1.00 74.94 342 ILE A O 1
ATOM 2617 N N . GLN A 1 343 ? -23.309 6.263 34.475 1.00 75.25 343 GLN A N 1
ATOM 2618 C CA . GLN A 1 343 ? -21.905 6.003 34.813 1.00 75.25 343 GLN A CA 1
ATOM 2619 C C . GLN A 1 343 ? -21.413 6.933 35.928 1.00 75.25 343 GLN A C 1
ATOM 2621 O O . GLN A 1 343 ? -20.736 6.481 36.852 1.00 75.25 343 GLN A O 1
ATOM 2626 N N . ALA A 1 344 ? -21.786 8.215 35.866 1.00 83.69 344 ALA A N 1
ATOM 2627 C CA . ALA A 1 344 ? -21.394 9.199 36.867 1.00 83.69 344 ALA A CA 1
ATOM 2628 C C . ALA A 1 344 ? -22.056 8.946 38.235 1.00 83.69 344 ALA A C 1
ATOM 2630 O O . ALA A 1 344 ? -21.389 9.070 39.258 1.00 83.69 344 ALA A O 1
ATOM 2631 N N . ARG A 1 345 ? -23.333 8.539 38.280 1.00 84.81 345 ARG A N 1
ATOM 2632 C CA . ARG A 1 345 ? -24.035 8.191 39.533 1.00 84.81 345 ARG A CA 1
ATOM 2633 C C . ARG A 1 345 ? -23.470 6.944 40.186 1.00 84.81 345 ARG A C 1
ATOM 2635 O O . ARG A 1 345 ? -23.228 6.948 41.386 1.00 84.81 345 ARG A O 1
ATOM 2642 N N . PHE A 1 346 ? -23.197 5.911 39.393 1.00 78.88 346 PHE A N 1
ATOM 2643 C CA . PHE A 1 346 ? -22.540 4.713 39.903 1.00 78.88 346 PHE A CA 1
ATOM 2644 C C . PHE A 1 346 ? -21.158 5.049 40.488 1.00 78.88 346 PHE A C 1
ATOM 2646 O O . PHE A 1 346 ? -20.796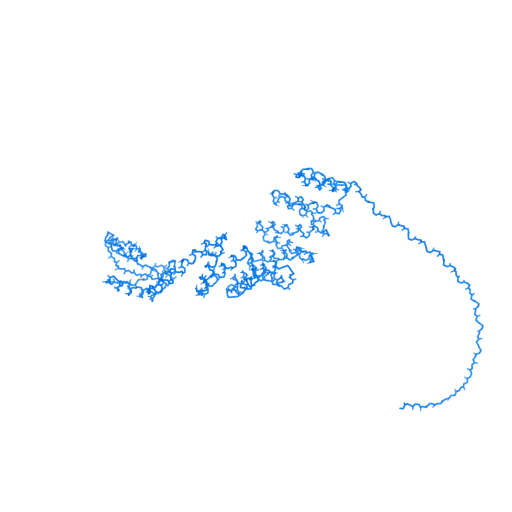 4.562 41.556 1.00 78.88 346 PHE A O 1
ATOM 2653 N N . PHE A 1 347 ? -20.410 5.953 39.840 1.00 81.75 347 PHE A N 1
ATOM 2654 C CA . PHE A 1 347 ? -19.132 6.435 40.371 1.00 81.75 347 PHE A CA 1
ATOM 2655 C C . PHE A 1 347 ? -19.286 7.195 41.678 1.00 81.75 347 PHE A C 1
ATOM 2657 O O . PHE A 1 347 ? -18.501 6.993 42.604 1.00 81.75 347 PHE A O 1
ATOM 2664 N N . ALA A 1 348 ? -20.274 8.090 41.721 1.00 87.06 348 ALA A N 1
ATOM 2665 C CA . ALA A 1 348 ? -20.583 8.888 42.888 1.00 87.06 348 ALA A CA 1
ATOM 2666 C C . ALA A 1 348 ? -20.836 7.972 44.086 1.00 87.06 348 ALA A C 1
ATOM 2668 O O . ALA A 1 348 ? -20.118 8.087 45.070 1.00 87.06 348 ALA A O 1
ATOM 2669 N N . GLU A 1 349 ? -21.734 6.991 43.969 1.00 83.00 349 GLU A N 1
ATOM 2670 C CA . GLU A 1 349 ? -22.034 6.043 45.051 1.00 83.00 349 GLU A CA 1
ATOM 2671 C C . GLU A 1 349 ? -20.787 5.312 45.578 1.00 83.00 349 GLU A C 1
ATOM 2673 O O . GLU A 1 349 ? -20.620 5.158 46.789 1.00 83.00 349 GLU A O 1
ATOM 2678 N N . GLU A 1 350 ? -19.883 4.879 44.697 1.00 80.38 350 GLU A N 1
ATOM 2679 C CA . GLU A 1 350 ? -18.639 4.213 45.102 1.00 80.38 350 GLU A CA 1
ATOM 2680 C C . GLU A 1 350 ? -17.648 5.171 45.782 1.00 80.38 350 GLU A C 1
ATOM 2682 O O . GLU A 1 350 ? -17.007 4.805 46.774 1.00 80.38 350 GLU A O 1
ATOM 2687 N N . LEU A 1 351 ? -17.549 6.418 45.310 1.00 84.62 351 LEU A N 1
ATOM 2688 C CA . LEU A 1 351 ? -16.785 7.462 45.997 1.00 84.62 351 LEU A CA 1
ATOM 2689 C C . LEU A 1 351 ? -17.362 7.747 47.388 1.00 84.62 351 LEU A C 1
ATOM 2691 O O . LEU A 1 351 ? -16.598 7.823 48.353 1.00 84.62 351 LEU A O 1
ATOM 2695 N N . GLU A 1 352 ? -18.685 7.855 47.514 1.00 88.94 352 GLU A N 1
ATOM 2696 C CA . GLU A 1 352 ? -19.346 8.099 48.797 1.00 88.94 352 GLU A CA 1
ATOM 2697 C C . GLU A 1 352 ? -19.091 6.953 49.779 1.00 88.94 352 GLU A C 1
ATOM 2699 O O . GLU A 1 352 ? -18.719 7.204 50.926 1.00 88.94 352 GLU A O 1
ATOM 2704 N N . LYS A 1 353 ? -19.203 5.695 49.331 1.00 82.12 353 LYS A N 1
ATOM 2705 C CA . LYS A 1 353 ? -18.895 4.512 50.154 1.00 82.12 353 LYS A CA 1
ATOM 2706 C C . LYS A 1 353 ? -17.438 4.487 50.605 1.00 82.12 353 LYS A C 1
ATOM 2708 O O . LYS A 1 353 ? -17.160 4.179 51.762 1.00 82.12 353 LYS A O 1
ATOM 2713 N N . LYS A 1 354 ? -16.503 4.795 49.701 1.00 82.94 354 LYS A N 1
ATOM 2714 C CA . LYS A 1 354 ? -15.061 4.700 49.969 1.00 82.94 354 LYS A CA 1
ATOM 2715 C C . LYS A 1 354 ? -14.549 5.821 50.872 1.00 82.94 354 LYS A C 1
ATOM 2717 O O . LYS A 1 354 ? -13.681 5.574 51.706 1.00 82.94 354 LYS A O 1
ATOM 2722 N N . PHE A 1 355 ? -15.056 7.040 50.701 1.00 86.69 355 PHE A N 1
ATOM 2723 C CA . PHE A 1 355 ? -14.555 8.229 51.400 1.00 86.69 355 PHE A CA 1
ATOM 2724 C C . PHE A 1 355 ? -15.504 8.765 52.476 1.00 86.69 355 PHE A C 1
ATOM 2726 O O . PHE A 1 355 ? -15.138 9.697 53.192 1.00 86.69 355 PHE A O 1
ATOM 2733 N N . GLY A 1 356 ? -16.705 8.194 52.609 1.00 88.25 356 GLY A N 1
ATOM 2734 C CA . GLY A 1 356 ? -17.695 8.583 53.616 1.00 88.25 356 GLY A CA 1
ATOM 2735 C C . GLY A 1 356 ? -18.197 10.018 53.453 1.00 88.25 356 GLY A C 1
ATOM 2736 O O . GLY A 1 356 ? -18.531 10.670 54.441 1.00 88.25 356 GLY A O 1
ATOM 2737 N N . ARG A 1 357 ? -18.185 10.549 52.226 1.00 86.62 357 ARG A N 1
ATOM 2738 C CA . ARG A 1 357 ? -18.528 11.942 51.913 1.00 86.62 357 ARG A CA 1
ATOM 2739 C C . ARG A 1 357 ? -19.508 11.986 50.765 1.00 86.62 357 ARG A C 1
ATOM 2741 O O . ARG A 1 357 ? -19.268 11.310 49.777 1.00 86.62 357 ARG A O 1
ATOM 2748 N N . GLN A 1 358 ? -20.546 12.809 50.891 1.00 90.50 358 GLN A N 1
ATOM 2749 C CA . GLN A 1 358 ? -21.482 13.037 49.797 1.00 90.50 358 GLN A CA 1
ATOM 2750 C C . GLN A 1 358 ? -20.800 13.738 48.627 1.00 90.50 358 GLN A C 1
ATOM 2752 O O . GLN A 1 358 ? -19.971 14.630 48.829 1.00 90.50 358 GLN A O 1
ATOM 2757 N N . VAL A 1 359 ? -21.172 13.337 47.418 1.00 93.81 359 VAL A N 1
ATOM 2758 C CA . VAL A 1 359 ? -20.697 13.928 46.167 1.00 93.81 359 VAL A CA 1
ATOM 2759 C C . VAL A 1 359 ? -21.879 14.148 45.227 1.00 93.81 359 VAL A C 1
ATOM 2761 O O . VAL A 1 359 ? -22.952 13.576 45.388 1.00 93.81 359 VAL A O 1
ATOM 2764 N N . GLU A 1 360 ? -21.698 14.999 44.228 1.00 94.38 360 GLU A N 1
ATOM 2765 C CA . GLU A 1 360 ? -22.770 15.395 43.322 1.00 94.38 360 GLU A CA 1
ATOM 2766 C C . GLU A 1 360 ? -22.384 15.119 41.873 1.00 94.38 360 GLU A C 1
ATOM 2768 O O . GLU A 1 360 ? -21.317 15.521 41.417 1.00 94.38 360 GLU A O 1
ATOM 2773 N N . VAL A 1 361 ? -23.265 14.464 41.120 1.00 92.62 361 VAL A N 1
ATOM 2774 C CA . VAL A 1 361 ? -23.106 14.336 39.668 1.00 92.62 361 VAL A CA 1
ATOM 2775 C C . VAL A 1 361 ? -23.528 15.643 39.010 1.00 92.62 361 VAL A C 1
ATOM 2777 O O . VAL A 1 361 ? -24.664 16.081 39.176 1.00 92.62 361 VAL A O 1
ATOM 2780 N N . ILE A 1 362 ? -22.631 16.244 38.232 1.00 92.06 362 ILE A N 1
ATOM 2781 C CA . ILE A 1 362 ? -22.905 17.469 37.479 1.00 92.06 362 ILE A CA 1
ATOM 2782 C C . ILE A 1 362 ? -22.655 17.251 35.987 1.00 92.06 362 ILE A C 1
ATOM 2784 O O . ILE A 1 362 ? -21.762 16.500 35.587 1.00 92.06 362 ILE A O 1
ATOM 2788 N N . ARG A 1 363 ? -23.440 17.934 35.153 1.00 89.00 363 ARG A N 1
ATOM 2789 C CA . ARG A 1 363 ? -23.229 17.982 33.703 1.00 89.00 363 ARG A CA 1
ATOM 2790 C C . ARG A 1 363 ? -22.127 18.995 33.379 1.00 89.00 363 ARG A C 1
ATOM 2792 O O . ARG A 1 363 ? -22.046 20.040 34.020 1.00 89.00 363 ARG A O 1
ATOM 2799 N N . ILE A 1 364 ? -21.274 18.689 32.408 1.00 83.62 364 ILE A N 1
ATOM 2800 C CA . ILE A 1 364 ? -20.207 19.585 31.952 1.00 83.62 364 ILE A CA 1
ATOM 2801 C C . ILE A 1 364 ? -20.816 20.577 30.948 1.00 83.62 364 ILE A C 1
ATOM 2803 O O . ILE A 1 364 ? -21.266 20.180 29.874 1.00 83.62 364 ILE A O 1
ATOM 2807 N N . GLU A 1 365 ? -20.868 21.864 31.301 1.00 68.12 365 GLU A N 1
ATOM 2808 C CA . GLU A 1 365 ? -21.393 22.919 30.420 1.00 68.12 365 GLU A CA 1
ATOM 2809 C C . GLU A 1 365 ? -20.509 23.087 29.167 1.00 68.12 365 GLU A C 1
ATOM 2811 O O . GLU A 1 365 ? -19.283 23.140 29.275 1.00 68.12 365 GLU A O 1
ATOM 2816 N N . GLY A 1 366 ? -21.131 23.164 27.980 1.00 55.78 366 GLY A N 1
ATOM 2817 C CA . GLY A 1 366 ? -20.448 23.300 26.680 1.00 55.78 366 GLY A CA 1
ATOM 2818 C C . GLY A 1 366 ? -20.453 22.054 25.781 1.00 55.78 366 GLY A C 1
ATOM 2819 O O . GLY A 1 366 ? -19.829 22.079 24.725 1.00 55.78 366 GLY A O 1
ATOM 2820 N N . THR A 1 367 ? -21.151 20.985 26.177 1.00 45.25 367 THR A N 1
ATOM 2821 C CA . THR A 1 367 ? -21.425 19.804 25.337 1.00 45.25 367 THR A CA 1
ATOM 2822 C C . THR A 1 367 ? -22.895 19.824 24.892 1.00 45.25 367 THR A C 1
ATOM 2824 O O . THR A 1 367 ? -23.779 19.332 25.601 1.00 45.25 367 THR A O 1
ATOM 2827 N N . GLU A 1 368 ? -23.161 20.486 23.759 1.00 33.00 368 GLU A N 1
ATOM 2828 C CA . GLU A 1 368 ? -24.401 20.314 22.977 1.00 33.00 368 GLU A CA 1
ATOM 2829 C C . GLU A 1 368 ? -24.267 19.156 21.990 1.00 33.00 368 GLU A C 1
ATOM 2831 O O . GLU A 1 368 ? -23.203 19.066 21.332 1.00 33.00 368 GLU A O 1
#

Secondary structure (DSSP, 8-state):
-----------PPPPPPPPPPPPPPPPPPPPPPPPPPPP---HHHHHHHHHHHHHHHHT-HHHHHHHHHHHHHH-TT-TTHHHHHHHHHHH-SSGGGGHHHHHHHHHH-TTSTTHHHHHHHHHHHHHHTT-HHHHHHHHHHHHHH-TTSTHHHHHHHHHHHHHHHTT-HHHHHHHHHHHHHH---HHHHHHHHHHHHHHHHHTT-HHHHHHHHHHHHHT---THHHHHHHHHHHHHHHHTT-HHHHHHHHHHHHHH-TTSTTHHHHHHHHHHHHHHHHHHHTT------STT--EEEEEEEEEHHHHHHHHHHHHHTT--EEEEE-TTSEEEEEEEEESSHHHHHHHHHHHHHHHS---EEEE-TT--

Radius of gyration: 39.84 Å; chains: 1; bounding box: 71×90×133 Å

Foldseek 3Di:
DDDDDDDDDDDDDDDDDDDDDDDDPDDDPDPDPDPDPDPPPPVVLVVLLVQLVVCLVVVNLVSNVVSLVVSCVVPVVPLSNLVSLLSSQVPPPDVVVSLVSLVCSCPSPVPHLNNLVSLLSQLVVCVVVVVLVSNLVSLCCNCVVPVPRPSNLVSLLSNLVSCVVVVVLVSNLVSLVCSCVPPPDPVSNLSSLLSNLVSCVSVVNLVVSLVSLVVSVVVVDDDQSLLVSLQSNLVSCVVVVVLVSNLVSLCCCQPVVVVYPCNVVSVVVNVVSVVQVVCVVVLHFDQDDDPLFFKWKWLDKAQPVVLVVVCVVCVVVVWDWDWDQDPVNIIITITGGDNDPVSRVSNQVVCCVVVVGHMDMDTDPPDD